Protein AF-0000000078661601 (afdb_homodimer)

Structure (mmCIF, N/CA/C/O backbone):
data_AF-0000000078661601-model_v1
#
loop_
_entity.id
_entity.type
_entity.pdbx_description
1 polymer 'DUF6915 domain-containing protein'
#
loop_
_atom_site.group_PDB
_atom_site.id
_atom_site.type_symbol
_atom_site.label_atom_id
_atom_site.label_alt_id
_atom_site.label_comp_id
_atom_site.label_asym_id
_atom_site.label_entity_id
_atom_site.label_seq_id
_atom_site.pdbx_PDB_ins_code
_atom_site.Cartn_x
_atom_site.Cartn_y
_atom_site.Cartn_z
_atom_site.occupancy
_atom_site.B_iso_or_equiv
_atom_site.auth_seq_id
_atom_site.auth_comp_id
_atom_site.auth_asym_id
_atom_site.auth_atom_id
_atom_site.pdbx_PDB_model_num
ATOM 1 N N . MET A 1 1 ? -6.391 -20.25 1.104 1 69.56 1 MET A N 1
ATOM 2 C CA . MET A 1 1 ? -5.551 -19.328 0.334 1 69.56 1 MET A CA 1
ATOM 3 C C . MET A 1 1 ? -4.137 -19.891 0.189 1 69.56 1 MET A C 1
ATOM 5 O O . MET A 1 1 ? -3.592 -20.469 1.132 1 69.56 1 MET A O 1
ATOM 9 N N . ALA A 1 2 ? -3.66 -19.781 -0.995 1 76.19 2 ALA A N 1
ATOM 10 C CA . ALA A 1 2 ? -2.4 -20.484 -1.253 1 76.19 2 ALA A CA 1
ATOM 11 C C . ALA A 1 2 ? -1.257 -19.859 -0.459 1 76.19 2 ALA A C 1
ATOM 13 O O . ALA A 1 2 ? -1.211 -18.641 -0.28 1 76.19 2 ALA A O 1
ATOM 14 N N . HIS A 1 3 ? -0.471 -20.75 0.087 1 88.12 3 HIS A N 1
ATOM 15 C CA . HIS A 1 3 ? 0.751 -20.312 0.752 1 88.12 3 HIS A CA 1
ATOM 16 C C . HIS A 1 3 ? 1.757 -19.75 -0.251 1 88.12 3 HIS A C 1
ATOM 18 O O . HIS A 1 3 ? 1.887 -20.281 -1.359 1 88.12 3 HIS A O 1
ATOM 24 N N . CYS A 1 4 ? 2.523 -18.828 0.167 1 94.56 4 CYS A N 1
ATOM 25 C CA . CYS A 1 4 ? 3.457 -18.125 -0.699 1 94.56 4 CYS A CA 1
ATOM 26 C C . CYS A 1 4 ? 4.512 -19.062 -1.259 1 94.56 4 CYS A C 1
ATOM 28 O O . CYS A 1 4 ? 5.043 -18.844 -2.348 1 94.56 4 CYS A O 1
ATOM 30 N N . TYR A 1 5 ? 4.809 -20.141 -0.553 1 95.56 5 TYR A N 1
ATOM 31 C CA . TYR A 1 5 ? 5.77 -21.125 -1.028 1 95.56 5 TYR A CA 1
ATOM 32 C C . TYR A 1 5 ? 5.363 -21.672 -2.391 1 95.56 5 TYR A C 1
ATOM 34 O O . TYR A 1 5 ? 6.199 -21.812 -3.285 1 95.56 5 TYR A O 1
ATOM 42 N N . TYR A 1 6 ? 4.117 -21.906 -2.561 1 94.94 6 TYR A N 1
ATOM 43 C CA . TYR A 1 6 ? 3.639 -22.453 -3.822 1 94.94 6 TYR A CA 1
ATOM 44 C C . TYR A 1 6 ? 3.654 -21.406 -4.922 1 94.94 6 TYR A C 1
ATOM 46 O O . TYR A 1 6 ? 3.893 -21.719 -6.09 1 94.94 6 TYR A O 1
ATOM 54 N N . HIS A 1 7 ? 3.406 -20.125 -4.598 1 96.81 7 HIS A N 1
ATOM 55 C CA . HIS A 1 7 ? 3.615 -19.047 -5.551 1 96.81 7 HIS A CA 1
ATOM 56 C C . HIS A 1 7 ? 5.066 -19 -6.02 1 96.81 7 HIS A C 1
ATOM 58 O O . HIS A 1 7 ? 5.336 -18.828 -7.211 1 96.81 7 HIS A O 1
ATOM 64 N N . ALA A 1 8 ? 5.945 -19.156 -5.059 1 98.25 8 ALA A N 1
ATOM 65 C CA . ALA A 1 8 ? 7.371 -19.109 -5.379 1 98.25 8 ALA A CA 1
ATOM 66 C C . ALA A 1 8 ? 7.773 -20.281 -6.266 1 98.25 8 ALA A C 1
ATOM 68 O O . ALA A 1 8 ? 8.57 -20.125 -7.191 1 98.25 8 ALA A O 1
ATOM 69 N N . LEU A 1 9 ? 7.23 -21.422 -5.949 1 97.81 9 LEU A N 1
ATOM 70 C CA . LEU A 1 9 ? 7.492 -22.578 -6.789 1 97.81 9 LEU A CA 1
ATOM 71 C C . LEU A 1 9 ? 6.992 -22.344 -8.211 1 97.81 9 LEU A C 1
ATOM 73 O O . LEU A 1 9 ? 7.652 -22.734 -9.18 1 97.81 9 LEU A O 1
ATOM 77 N N . SER A 1 10 ? 5.832 -21.75 -8.328 1 97.19 10 SER A N 1
ATOM 78 C CA . SER A 1 10 ? 5.301 -21.406 -9.641 1 97.19 10 SER A CA 1
ATOM 79 C C . SER A 1 10 ? 6.238 -20.453 -10.383 1 97.19 10 SER A C 1
ATOM 81 O O . SER A 1 10 ? 6.434 -20.594 -11.594 1 97.19 10 SER A O 1
ATOM 83 N N . SER A 1 11 ? 6.852 -19.547 -9.695 1 98.5 11 SER A N 1
ATOM 84 C CA . SER A 1 11 ? 7.816 -18.625 -10.305 1 98.5 11 SER A CA 1
ATOM 85 C C . SER A 1 11 ? 9.07 -19.375 -10.758 1 98.5 11 SER A C 1
ATOM 87 O O . SER A 1 11 ? 9.617 -19.094 -11.82 1 98.5 11 SER A O 1
ATOM 89 N N . VAL A 1 12 ? 9.555 -20.328 -9.969 1 98.62 12 VAL A N 1
ATOM 90 C CA . VAL A 1 12 ? 10.703 -21.141 -10.328 1 98.62 12 VAL A CA 1
ATOM 91 C C . VAL A 1 12 ? 10.422 -21.891 -11.633 1 98.62 12 VAL A C 1
ATOM 93 O O . VAL A 1 12 ? 11.273 -21.953 -12.516 1 98.62 12 VAL A O 1
ATOM 96 N N . ARG A 1 13 ? 9.234 -22.422 -11.695 1 98.19 13 ARG A N 1
ATOM 97 C CA . ARG A 1 13 ? 8.859 -23.141 -12.906 1 98.19 13 ARG A CA 1
ATOM 98 C C . ARG A 1 13 ? 8.883 -22.219 -14.125 1 98.19 13 ARG A C 1
ATOM 100 O O . ARG A 1 13 ? 9.281 -22.641 -15.219 1 98.19 13 ARG A O 1
ATOM 107 N N . LYS A 1 14 ? 8.531 -21.047 -13.938 1 98.12 14 LYS A N 1
ATOM 108 C CA . LYS A 1 14 ? 8.375 -20.094 -15.039 1 98.12 14 LYS A CA 1
ATOM 109 C C . LYS A 1 14 ? 9.719 -19.5 -15.445 1 98.12 14 LYS A C 1
ATOM 111 O O . LYS A 1 14 ? 10 -19.359 -16.641 1 98.12 14 LYS A O 1
ATOM 116 N N . TRP A 1 15 ? 10.539 -19.156 -14.492 1 98.56 15 TRP A N 1
ATOM 117 C CA . TRP A 1 15 ? 11.711 -18.359 -14.844 1 98.56 15 TRP A CA 1
ATOM 118 C C . TRP A 1 15 ? 12.992 -19.062 -14.406 1 98.56 15 TRP A C 1
ATOM 120 O O . TRP A 1 15 ? 14.094 -18.562 -14.656 1 98.56 15 TRP A O 1
ATOM 130 N N . GLY A 1 16 ? 12.883 -20.188 -13.727 1 98.69 16 GLY A N 1
ATOM 131 C CA . GLY A 1 16 ? 14.055 -20.828 -13.156 1 98.69 16 GLY A CA 1
ATOM 132 C C . GLY A 1 16 ? 14.469 -20.234 -11.82 1 98.69 16 GLY A C 1
ATOM 133 O O . GLY A 1 16 ? 13.68 -19.531 -11.18 1 98.69 16 GLY A O 1
ATOM 134 N N . GLY A 1 17 ? 15.664 -20.594 -11.391 1 98.75 17 GLY A N 1
ATOM 135 C CA . GLY A 1 17 ? 16.141 -20.141 -10.094 1 98.75 17 GLY A CA 1
ATOM 136 C C . GLY A 1 17 ? 15.633 -20.969 -8.938 1 98.75 17 GLY A C 1
ATOM 137 O O . GLY A 1 17 ? 15.383 -22.172 -9.102 1 98.75 17 GLY A O 1
ATOM 138 N N . THR A 1 18 ? 15.648 -20.391 -7.777 1 98.81 18 THR A N 1
ATOM 139 C CA . THR A 1 18 ? 15.219 -21.078 -6.562 1 98.81 18 THR A CA 1
ATOM 140 C C . THR A 1 18 ? 14.062 -20.328 -5.898 1 98.81 18 THR A C 1
ATOM 142 O O . THR A 1 18 ? 13.789 -19.172 -6.234 1 98.81 18 THR A O 1
ATOM 145 N N . VAL A 1 19 ? 13.414 -20.984 -4.992 1 98.69 19 VAL A N 1
ATOM 146 C CA . VAL A 1 19 ? 12.289 -20.438 -4.242 1 98.69 19 VAL A CA 1
ATOM 147 C C . VAL A 1 19 ? 12.703 -19.141 -3.568 1 98.69 19 VAL A C 1
ATOM 149 O O . VAL A 1 19 ? 11.945 -18.156 -3.578 1 98.69 19 VAL A O 1
ATOM 152 N N . ASP A 1 20 ? 13.906 -19.062 -3.051 1 98.69 20 ASP A N 1
ATOM 153 C CA . ASP A 1 20 ? 14.383 -17.922 -2.27 1 98.69 20 ASP A CA 1
ATOM 154 C C . ASP A 1 20 ? 14.461 -16.656 -3.125 1 98.69 20 ASP A C 1
ATOM 156 O O . ASP A 1 20 ? 14.43 -15.547 -2.602 1 98.69 20 ASP A O 1
ATOM 160 N N . ASP A 1 21 ? 14.539 -16.828 -4.453 1 98.81 21 ASP A N 1
ATOM 161 C CA . ASP A 1 21 ? 14.609 -15.695 -5.363 1 98.81 21 ASP A CA 1
ATOM 162 C C . ASP A 1 21 ? 13.305 -14.914 -5.363 1 98.81 21 ASP A C 1
ATOM 164 O O . ASP A 1 21 ? 13.305 -13.695 -5.574 1 98.81 21 ASP A O 1
ATOM 168 N N . TYR A 1 22 ? 12.18 -15.656 -5.086 1 98.81 22 TYR A N 1
ATOM 169 C CA . TYR A 1 22 ? 10.859 -15.086 -5.352 1 98.81 22 TYR A CA 1
ATOM 170 C C . TYR A 1 22 ? 10.055 -14.969 -4.07 1 98.81 22 TYR A C 1
ATOM 172 O O . TYR A 1 22 ? 9.094 -14.188 -4 1 98.81 22 TYR A O 1
ATOM 180 N N . LEU A 1 23 ? 10.406 -15.727 -3.037 1 98.69 23 LEU A N 1
ATOM 181 C CA . LEU A 1 23 ? 9.594 -15.875 -1.834 1 98.69 23 LEU A CA 1
ATOM 182 C C . LEU A 1 23 ? 9.359 -14.523 -1.162 1 98.69 23 LEU A C 1
ATOM 184 O O . LEU A 1 23 ? 8.234 -14.211 -0.767 1 98.69 23 LEU A O 1
ATOM 188 N N . PRO A 1 24 ? 10.383 -13.625 -1.064 1 98.62 24 PRO A N 1
ATOM 189 C CA . PRO A 1 24 ? 10.133 -12.336 -0.409 1 98.62 24 PRO A CA 1
ATOM 190 C C . PRO A 1 24 ? 9.086 -11.5 -1.132 1 98.62 24 PRO A C 1
ATOM 192 O O . PRO A 1 24 ? 8.305 -10.789 -0.489 1 98.62 24 PRO A O 1
ATOM 195 N N . LEU A 1 25 ? 9.039 -11.602 -2.447 1 98.75 25 LEU A N 1
ATOM 196 C CA . LEU A 1 25 ? 8.062 -10.844 -3.219 1 98.75 25 LEU A CA 1
ATOM 197 C C . LEU A 1 25 ? 6.652 -11.359 -2.963 1 98.75 25 LEU A C 1
ATOM 199 O O . LEU A 1 25 ? 5.738 -10.57 -2.709 1 98.75 25 LEU A O 1
ATOM 203 N N . HIS A 1 26 ? 6.496 -12.648 -3.008 1 98.5 26 HIS A N 1
ATOM 204 C CA . HIS A 1 26 ? 5.188 -13.258 -2.783 1 98.5 26 HIS A CA 1
ATOM 205 C C . HIS A 1 26 ? 4.715 -13.031 -1.349 1 98.5 26 HIS A C 1
ATOM 207 O O . HIS A 1 26 ? 3.529 -12.805 -1.109 1 98.5 26 HIS A O 1
ATOM 213 N N . GLN A 1 27 ? 5.652 -13.094 -0.377 1 98.19 27 GLN A N 1
ATOM 214 C CA . GLN A 1 27 ? 5.309 -12.867 1.022 1 98.19 27 GLN A CA 1
ATOM 215 C C . GLN A 1 27 ? 4.848 -11.43 1.245 1 98.19 27 GLN A C 1
ATOM 217 O O . GLN A 1 27 ? 3.971 -11.18 2.074 1 98.19 27 GLN A O 1
ATOM 222 N N . TRP A 1 28 ? 5.402 -10.523 0.509 1 98.31 28 TRP A N 1
ATOM 223 C CA . TRP A 1 28 ? 5 -9.125 0.649 1 98.31 28 TRP A CA 1
ATOM 224 C C . TRP A 1 28 ? 3.529 -8.945 0.282 1 98.31 28 TRP A C 1
ATOM 226 O O . TRP A 1 28 ? 2.791 -8.25 0.978 1 98.31 28 TRP A O 1
ATOM 236 N N . PHE A 1 29 ? 3.047 -9.594 -0.736 1 97.81 29 PHE A N 1
ATOM 237 C CA . PHE A 1 29 ? 1.643 -9.516 -1.125 1 97.81 29 PHE A CA 1
ATOM 238 C C . PHE A 1 29 ? 0.748 -10.078 -0.026 1 97.81 29 PHE A C 1
ATOM 240 O O . PHE A 1 29 ? -0.306 -9.516 0.273 1 97.81 29 PHE A O 1
ATOM 247 N N . ASP A 1 30 ? 1.221 -11.133 0.583 1 96.19 30 ASP A N 1
ATOM 248 C CA . ASP A 1 30 ? 0.344 -11.906 1.463 1 96.19 30 ASP A CA 1
ATOM 249 C C . ASP A 1 30 ? 0.485 -11.445 2.912 1 96.19 30 ASP A C 1
ATOM 251 O O . ASP A 1 30 ? -0.206 -11.953 3.799 1 96.19 30 ASP A O 1
ATOM 255 N N . GLN A 1 31 ? 1.375 -10.492 3.197 1 96.44 31 GLN A N 1
ATOM 256 C CA . GLN A 1 31 ? 1.565 -9.992 4.555 1 96.44 31 GLN A CA 1
ATOM 257 C C . GLN A 1 31 ? 0.245 -9.516 5.156 1 96.44 31 GLN A C 1
ATOM 259 O O . GLN A 1 31 ? 0.045 -9.602 6.371 1 96.44 31 GLN A O 1
ATOM 264 N N . SER A 1 32 ? -0.664 -9.117 4.359 1 95.88 32 SER A N 1
ATOM 265 C CA . SER A 1 32 ? -1.947 -8.586 4.805 1 95.88 32 SER A CA 1
ATOM 266 C C . SER A 1 32 ? -2.799 -9.664 5.457 1 95.88 32 SER A C 1
ATOM 268 O O . SER A 1 32 ? -3.754 -9.367 6.176 1 95.88 32 SER A O 1
ATOM 270 N N . LYS A 1 33 ? -2.465 -10.906 5.254 1 94.81 33 LYS A N 1
ATOM 271 C CA . LYS A 1 33 ? -3.164 -12.008 5.91 1 94.81 33 LYS A CA 1
ATOM 272 C C . LYS A 1 33 ? -3.064 -11.898 7.43 1 94.81 33 LYS A C 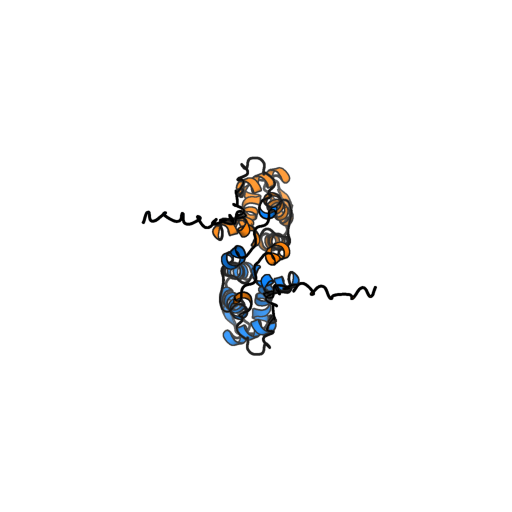1
ATOM 274 O O . LYS A 1 33 ? -3.951 -12.359 8.148 1 94.81 33 LYS A O 1
ATOM 279 N N . ALA A 1 34 ? -1.967 -11.297 7.895 1 94.94 34 ALA A N 1
ATOM 280 C CA . ALA A 1 34 ? -1.774 -11.117 9.328 1 94.94 34 ALA A CA 1
ATOM 281 C C . ALA A 1 34 ? -2.752 -10.086 9.883 1 94.94 34 ALA A C 1
ATOM 283 O O . ALA A 1 34 ? -2.975 -10.023 11.102 1 94.94 34 ALA A O 1
ATOM 284 N N . ILE A 1 35 ? -3.338 -9.297 9.039 1 95.38 35 ILE A N 1
ATOM 285 C CA . ILE A 1 35 ? -4.25 -8.234 9.445 1 95.38 35 ILE A CA 1
ATOM 286 C C . ILE A 1 35 ? -5.684 -8.75 9.438 1 95.38 35 ILE A C 1
ATOM 288 O O . ILE A 1 35 ? -6.453 -8.492 10.359 1 95.38 35 ILE A O 1
ATOM 292 N N . LEU A 1 36 ? -6.035 -9.391 8.352 1 92.38 36 LEU A N 1
ATOM 293 C CA . LEU A 1 36 ? -7.375 -9.922 8.117 1 92.38 36 LEU A CA 1
ATOM 294 C C . LEU A 1 36 ? -7.312 -11.281 7.43 1 92.38 36 LEU A C 1
ATOM 296 O O . LEU A 1 36 ? -6.77 -11.398 6.332 1 92.38 36 LEU A O 1
ATOM 300 N N . ALA A 1 37 ? -7.934 -12.312 8.078 1 88.25 37 ALA A N 1
ATOM 301 C CA . ALA A 1 37 ? -7.809 -13.68 7.578 1 88.25 37 ALA A CA 1
ATOM 302 C C . ALA A 1 37 ? -9 -14.047 6.699 1 88.25 37 ALA A C 1
ATOM 304 O O . ALA A 1 37 ? -9.664 -15.062 6.941 1 88.25 37 ALA A O 1
ATOM 305 N N . ASP A 1 38 ? -9.391 -13.25 5.754 1 90.75 38 ASP A N 1
ATOM 306 C CA . ASP A 1 38 ? -10.328 -13.578 4.684 1 90.75 38 ASP A CA 1
ATOM 307 C C . ASP A 1 38 ? -9.93 -12.898 3.377 1 90.75 38 ASP A C 1
ATOM 309 O O . ASP A 1 38 ? -8.945 -12.156 3.332 1 90.75 38 ASP A O 1
ATOM 313 N N . PRO A 1 39 ? -10.672 -13.219 2.26 1 93.81 39 PRO A N 1
ATOM 314 C CA . PRO A 1 39 ? -10.211 -12.805 0.933 1 93.81 39 PRO A CA 1
ATOM 315 C C . PRO A 1 39 ? -10.086 -11.281 0.803 1 93.81 39 PRO A C 1
ATOM 317 O O . PRO A 1 39 ? -9.383 -10.797 -0.087 1 93.81 39 PRO A O 1
ATOM 320 N N . ARG A 1 40 ? -10.703 -10.578 1.734 1 95.94 40 ARG A N 1
ATOM 321 C CA . ARG A 1 40 ? -10.664 -9.117 1.642 1 95.94 40 ARG A CA 1
ATOM 322 C C . ARG A 1 40 ? -9.281 -8.578 2.012 1 95.94 40 ARG A C 1
ATOM 324 O O . ARG A 1 40 ? -8.969 -7.426 1.729 1 95.94 40 ARG A O 1
ATOM 331 N N . HIS A 1 41 ? -8.383 -9.406 2.625 1 97 41 HIS A N 1
ATOM 332 C CA . HIS A 1 41 ? -7.004 -8.977 2.859 1 97 41 HIS A CA 1
ATOM 333 C C . HIS A 1 41 ? -6.312 -8.602 1.553 1 97 41 HIS A C 1
ATOM 335 O O . HIS A 1 41 ? -5.414 -7.758 1.54 1 97 41 HIS A O 1
ATOM 341 N N . ARG A 1 42 ? -6.805 -9.141 0.457 1 97.56 42 ARG A N 1
ATOM 342 C CA . ARG A 1 42 ? -6.215 -8.953 -0.865 1 97.56 42 ARG A CA 1
ATOM 343 C C . ARG A 1 42 ? -6.344 -7.504 -1.32 1 97.56 42 ARG A C 1
ATOM 345 O O . ARG A 1 42 ? -5.566 -7.043 -2.156 1 97.56 42 ARG A O 1
ATOM 352 N N . ALA A 1 43 ? -7.242 -6.73 -0.692 1 98.31 43 ALA A N 1
ATOM 353 C CA . ALA A 1 43 ? -7.508 -5.352 -1.096 1 98.31 43 ALA A CA 1
ATOM 354 C C . ALA A 1 43 ? -6.336 -4.441 -0.743 1 98.31 43 ALA A C 1
ATOM 356 O O . ALA A 1 43 ? -6.238 -3.32 -1.247 1 98.31 43 ALA A O 1
ATOM 357 N N . LEU A 1 44 ? -5.449 -4.945 0.064 1 98.56 44 LEU A N 1
ATOM 358 C CA . LEU A 1 44 ? -4.34 -4.09 0.46 1 98.56 44 LEU A CA 1
ATOM 359 C C . LEU A 1 44 ? -3.322 -3.963 -0.669 1 98.56 44 LEU A C 1
ATOM 361 O O . LEU A 1 44 ? -2.793 -2.875 -0.917 1 98.56 44 LEU A O 1
ATOM 365 N N . ARG A 1 45 ? -3.105 -5.125 -1.365 1 98.62 45 ARG A N 1
ATOM 366 C CA . ARG A 1 45 ? -1.959 -5.047 -2.264 1 98.62 45 ARG A CA 1
ATOM 367 C C . ARG A 1 45 ? -2.232 -5.793 -3.566 1 98.62 45 ARG A C 1
ATOM 369 O O . ARG A 1 45 ? -1.495 -5.637 -4.543 1 98.62 45 ARG A O 1
ATOM 376 N N . HIS A 1 46 ? -3.252 -6.672 -3.641 1 98.19 46 HIS A N 1
ATOM 377 C CA . HIS A 1 46 ? -3.494 -7.508 -4.809 1 98.19 46 HIS A CA 1
ATOM 378 C C . HIS A 1 46 ? -4.23 -6.734 -5.898 1 98.19 46 HIS A C 1
ATOM 380 O O . HIS A 1 46 ? -5.352 -7.09 -6.266 1 98.19 46 HIS A O 1
ATOM 386 N N . HIS A 1 47 ? -3.59 -5.734 -6.469 1 98.62 47 HIS A N 1
ATOM 387 C CA . HIS A 1 47 ? -4.082 -4.879 -7.543 1 98.62 47 HIS A CA 1
ATOM 388 C C . HIS A 1 47 ? -2.932 -4.188 -8.266 1 98.62 47 HIS A C 1
ATOM 390 O O . HIS A 1 47 ? -1.776 -4.293 -7.848 1 98.62 47 HIS A O 1
ATOM 396 N N . ALA A 1 48 ? -3.234 -3.537 -9.359 1 98.56 48 ALA A N 1
ATOM 397 C CA . ALA A 1 48 ? -2.219 -2.924 -10.211 1 98.56 48 ALA A CA 1
ATOM 398 C C . ALA A 1 48 ? -1.305 -2.008 -9.406 1 98.56 48 ALA A C 1
ATOM 400 O O . ALA A 1 48 ? -0.081 -2.051 -9.555 1 98.56 48 ALA A O 1
ATOM 401 N N . GLU A 1 49 ? -1.854 -1.213 -8.531 1 98.25 49 GLU A N 1
ATOM 402 C CA . GLU A 1 49 ? -1.068 -0.291 -7.715 1 98.25 49 GLU A CA 1
ATOM 403 C C . GLU A 1 49 ? -0.127 -1.046 -6.781 1 98.25 49 GLU A C 1
ATOM 405 O O . GLU A 1 49 ? 1 -0.607 -6.539 1 98.25 49 GLU A O 1
ATOM 410 N N . GLY A 1 50 ? -0.627 -2.154 -6.242 1 98.56 50 GLY A N 1
ATOM 411 C CA . GLY A 1 50 ? 0.23 -3.004 -5.43 1 98.56 50 GLY A CA 1
ATOM 412 C C . GLY A 1 50 ? 1.396 -3.588 -6.207 1 98.56 50 GLY A C 1
ATOM 413 O O . GLY A 1 50 ? 2.512 -3.672 -5.691 1 98.56 50 GLY A O 1
ATOM 414 N N . ILE A 1 51 ? 1.173 -3.945 -7.387 1 98.81 51 ILE A N 1
ATOM 415 C CA . ILE A 1 51 ? 2.219 -4.5 -8.242 1 98.81 51 ILE A CA 1
ATOM 416 C C . ILE A 1 51 ? 3.291 -3.441 -8.492 1 98.81 51 ILE A C 1
ATOM 418 O O . ILE A 1 51 ? 4.488 -3.729 -8.414 1 98.81 51 ILE A O 1
ATOM 422 N N . PHE A 1 52 ? 2.855 -2.209 -8.773 1 98.25 52 PHE A N 1
ATOM 423 C CA . PHE A 1 52 ? 3.816 -1.132 -8.977 1 98.25 52 PHE A CA 1
ATOM 424 C C . PHE A 1 52 ? 4.555 -0.817 -7.684 1 98.25 52 PHE A C 1
ATOM 426 O O . PHE A 1 52 ? 5.738 -0.471 -7.707 1 98.25 52 PHE A O 1
ATOM 433 N N . MET A 1 53 ? 3.875 -0.973 -6.547 1 97.94 53 MET A N 1
ATOM 434 C CA . MET A 1 53 ? 4.535 -0.756 -5.262 1 97.94 53 MET A CA 1
ATOM 435 C C . MET A 1 53 ? 5.59 -1.827 -5.008 1 97.94 53 MET A C 1
ATOM 437 O O . MET A 1 53 ? 6.652 -1.537 -4.453 1 97.94 53 MET A O 1
ATOM 441 N N . LEU A 1 54 ? 5.297 -3.059 -5.406 1 98.62 54 LEU A N 1
ATOM 442 C CA . LEU A 1 54 ? 6.289 -4.125 -5.309 1 98.62 54 LEU A CA 1
ATOM 443 C C . LEU A 1 54 ? 7.594 -3.719 -5.992 1 98.62 54 LEU A C 1
ATOM 445 O O . LEU A 1 54 ? 8.672 -3.885 -5.422 1 98.62 54 LEU A O 1
ATOM 449 N N . GLU A 1 55 ? 7.426 -3.205 -7.199 1 98.31 55 GLU A N 1
ATOM 450 C CA . GLU A 1 55 ? 8.586 -2.766 -7.973 1 98.31 55 GLU A CA 1
ATOM 451 C C . GLU A 1 55 ? 9.32 -1.633 -7.266 1 98.31 55 GLU A C 1
ATOM 453 O O . GLU A 1 55 ? 10.555 -1.589 -7.27 1 98.31 55 GLU A O 1
ATOM 458 N N . THR A 1 56 ? 8.602 -0.736 -6.691 1 97.31 56 THR A N 1
ATOM 459 C CA . THR A 1 56 ? 9.203 0.367 -5.953 1 97.31 56 THR A CA 1
ATOM 460 C C . THR A 1 56 ? 10.039 -0.154 -4.785 1 97.31 56 THR A C 1
ATOM 462 O O . THR A 1 56 ? 11.117 0.371 -4.504 1 97.31 56 THR A O 1
ATOM 465 N N . LEU A 1 57 ? 9.609 -1.199 -4.164 1 97.44 57 LEU A N 1
ATOM 466 C CA . LEU A 1 57 ? 10.234 -1.701 -2.943 1 97.44 57 LEU A CA 1
ATOM 467 C C . LEU A 1 57 ? 11.398 -2.635 -3.268 1 97.44 57 LEU A C 1
ATOM 469 O O . LEU A 1 57 ? 12.406 -2.641 -2.566 1 97.44 57 LEU A O 1
ATOM 473 N N . PHE A 1 58 ? 11.289 -3.422 -4.375 1 98.25 58 PHE A N 1
ATOM 474 C CA . PHE A 1 58 ? 12.234 -4.512 -4.586 1 98.25 58 PHE A CA 1
ATOM 475 C C . PHE A 1 58 ? 13.094 -4.25 -5.82 1 98.25 58 PHE A C 1
ATOM 477 O O . PHE A 1 58 ? 13.992 -5.031 -6.129 1 98.25 58 PHE A O 1
ATOM 484 N N . GLY A 1 59 ? 12.789 -3.15 -6.523 1 98.19 59 GLY A N 1
ATOM 485 C CA . GLY A 1 59 ? 13.539 -2.84 -7.734 1 98.19 59 GLY A CA 1
ATOM 486 C C . GLY A 1 59 ? 12.836 -3.291 -9 1 98.19 59 GLY A C 1
ATOM 487 O O . GLY A 1 59 ? 11.883 -4.07 -8.945 1 98.19 59 GLY A O 1
ATOM 488 N N . GLU A 1 60 ? 13.32 -2.842 -10.117 1 98.69 60 GLU A N 1
ATOM 489 C CA . GLU A 1 60 ? 12.68 -3.096 -11.406 1 98.69 60 GLU A CA 1
ATOM 490 C C . GLU A 1 60 ? 12.859 -4.551 -11.836 1 98.69 60 GLU A C 1
ATOM 492 O O . GLU A 1 60 ? 11.961 -5.141 -12.438 1 98.69 60 GLU A O 1
ATOM 497 N N . THR A 1 61 ? 14.062 -5.066 -11.5 1 98.88 61 THR A N 1
ATOM 498 C CA . THR A 1 61 ? 14.375 -6.445 -11.867 1 98.88 61 THR A CA 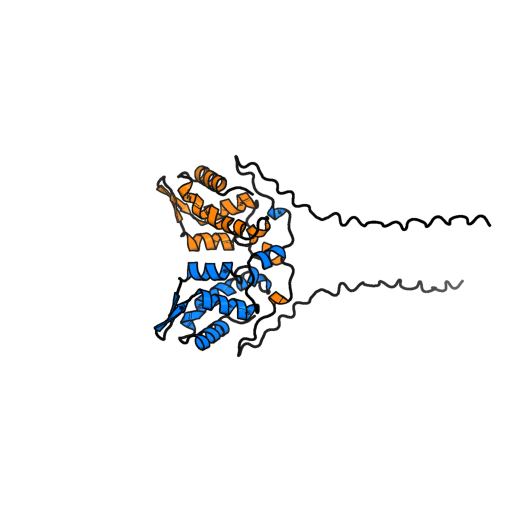1
ATOM 499 C C . THR A 1 61 ? 15.086 -7.16 -10.727 1 98.88 61 THR A C 1
ATOM 501 O O . THR A 1 61 ? 15.594 -6.516 -9.805 1 98.88 61 THR A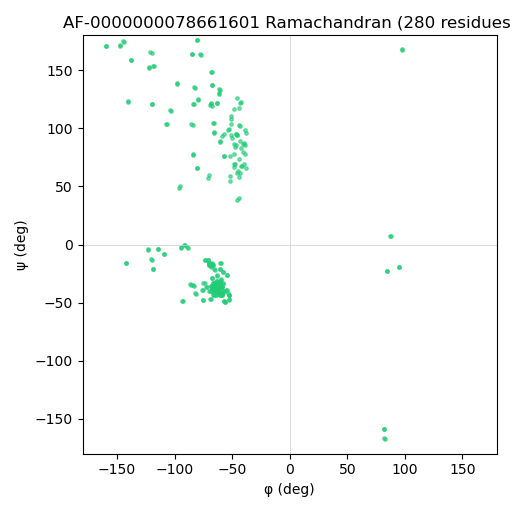 O 1
ATOM 504 N N . LEU A 1 62 ? 15.031 -8.438 -10.742 1 98.62 62 LEU A N 1
ATOM 505 C CA . LEU A 1 62 ? 15.891 -9.273 -9.914 1 98.62 62 LEU A CA 1
ATOM 506 C C . LEU A 1 62 ? 16.703 -10.234 -10.773 1 98.62 62 LEU A C 1
ATOM 508 O O . LEU A 1 62 ? 16.359 -10.477 -11.93 1 98.62 62 LEU A O 1
ATOM 512 N N . VAL A 1 63 ? 17.828 -10.625 -10.336 1 98.81 63 VAL A N 1
ATOM 513 C CA . VAL A 1 63 ? 18.625 -11.688 -10.953 1 98.81 63 VAL A CA 1
ATOM 514 C C . VAL A 1 63 ? 18.5 -12.969 -10.133 1 98.81 63 VAL A C 1
ATOM 516 O O . VAL A 1 63 ? 18.859 -12.992 -8.953 1 98.81 63 VAL A O 1
ATOM 519 N N . ASN A 1 64 ? 17.906 -13.961 -10.758 1 98.75 64 ASN A N 1
ATOM 520 C CA . ASN A 1 64 ? 17.703 -15.188 -9.992 1 98.75 64 ASN A CA 1
ATOM 521 C C . ASN A 1 64 ? 18.969 -16.031 -9.938 1 98.75 64 ASN A C 1
ATOM 523 O O . ASN A 1 64 ? 20 -15.648 -10.492 1 98.75 64 ASN A O 1
ATOM 527 N N . ALA A 1 65 ? 18.953 -17.156 -9.195 1 98.69 65 ALA A N 1
ATOM 528 C CA . ALA A 1 65 ? 20.109 -18 -8.898 1 98.69 65 ALA A CA 1
ATOM 529 C C . ALA A 1 65 ? 20.719 -18.562 -10.18 1 98.69 65 ALA A C 1
ATOM 531 O O . ALA A 1 65 ? 21.891 -18.938 -10.203 1 98.69 65 ALA A O 1
ATOM 532 N N . ASP A 1 66 ? 19.969 -18.609 -11.297 1 98.69 66 ASP A N 1
ATOM 533 C CA . ASP A 1 66 ? 20.453 -19.094 -12.578 1 98.69 66 ASP A CA 1
ATOM 534 C C . ASP A 1 66 ? 21.078 -17.953 -13.398 1 98.69 66 ASP A C 1
ATOM 536 O O . ASP A 1 66 ? 21.5 -18.172 -14.539 1 98.69 66 ASP A O 1
ATOM 540 N N . GLY A 1 67 ? 21.047 -16.688 -12.859 1 98.62 67 GLY A N 1
ATOM 541 C CA . GLY A 1 67 ? 21.609 -15.555 -13.57 1 98.62 67 GLY A CA 1
ATOM 542 C C . GLY A 1 67 ? 20.641 -14.898 -14.523 1 98.62 67 GLY A C 1
ATOM 543 O O . GLY A 1 67 ? 21.016 -14.047 -15.32 1 98.62 67 GLY A O 1
ATOM 544 N N . ARG A 1 68 ? 19.438 -15.328 -14.477 1 98.69 68 ARG A N 1
ATOM 545 C CA . ARG A 1 68 ? 18.422 -14.75 -15.344 1 98.69 68 ARG A CA 1
ATOM 546 C C . ARG A 1 68 ? 17.859 -13.469 -14.75 1 98.69 68 ARG A C 1
ATOM 548 O O . ARG A 1 68 ? 17.578 -13.398 -13.555 1 98.69 68 ARG A O 1
ATOM 555 N N . VAL A 1 69 ? 17.703 -12.414 -15.594 1 98.81 69 VAL A N 1
ATOM 556 C CA . VAL A 1 69 ? 17.062 -11.164 -15.195 1 98.81 69 VAL A CA 1
ATOM 557 C C . VAL A 1 69 ? 15.547 -11.289 -15.32 1 98.81 69 VAL A C 1
ATOM 559 O O . VAL A 1 69 ? 15.031 -11.633 -16.391 1 98.81 69 VAL A O 1
ATOM 562 N N . VAL A 1 70 ? 14.82 -11.094 -14.18 1 98.88 70 VAL A N 1
ATOM 563 C CA . VAL A 1 70 ? 13.375 -11.234 -14.141 1 98.88 70 VAL A CA 1
ATOM 564 C C . VAL A 1 70 ? 12.742 -9.906 -13.719 1 98.88 70 VAL A C 1
ATOM 566 O O . VAL A 1 70 ? 13.047 -9.383 -12.648 1 98.88 70 VAL A O 1
ATOM 569 N N . PRO A 1 71 ? 11.883 -9.305 -14.516 1 98.88 71 PRO A N 1
ATOM 570 C CA . PRO A 1 71 ? 11.172 -8.102 -14.062 1 98.88 71 PRO A CA 1
ATOM 571 C C . PRO A 1 71 ? 10.289 -8.367 -12.844 1 98.88 71 PRO A C 1
ATOM 573 O O . PRO A 1 71 ? 9.477 -9.297 -12.859 1 98.88 71 PRO A O 1
ATOM 576 N N . VAL A 1 72 ? 10.375 -7.598 -11.828 1 98.88 72 VAL A N 1
ATOM 577 C CA . VAL A 1 72 ? 9.68 -7.777 -10.562 1 98.88 72 VAL A CA 1
ATOM 578 C C . VAL A 1 72 ? 8.172 -7.648 -10.766 1 98.88 72 VAL A C 1
ATOM 580 O O . VAL A 1 72 ? 7.395 -8.383 -10.164 1 98.88 72 VAL A O 1
ATOM 583 N N . ARG A 1 73 ? 7.781 -6.742 -11.664 1 98.81 73 ARG A N 1
ATOM 584 C CA . ARG A 1 73 ? 6.355 -6.547 -11.898 1 98.81 73 ARG A CA 1
ATOM 585 C C . ARG A 1 73 ? 5.715 -7.809 -12.461 1 98.81 73 ARG A C 1
ATOM 587 O O . ARG A 1 73 ? 4.555 -8.109 -12.172 1 98.81 73 ARG A O 1
ATOM 594 N N . LEU A 1 74 ? 6.473 -8.578 -13.227 1 98.81 74 LEU A N 1
ATOM 595 C CA . LEU A 1 74 ? 5.914 -9.805 -13.773 1 98.81 74 LEU A CA 1
ATOM 596 C C . LEU A 1 74 ? 5.652 -10.828 -12.672 1 98.81 74 LEU A C 1
ATOM 598 O O . LEU A 1 74 ? 4.676 -11.578 -12.734 1 98.81 74 LEU A O 1
ATOM 602 N N . VAL A 1 75 ? 6.5 -10.867 -11.672 1 98.81 75 VAL A N 1
ATOM 603 C CA . VAL A 1 75 ? 6.289 -11.75 -10.531 1 98.81 75 VAL A CA 1
ATOM 604 C C . VAL A 1 75 ? 5.047 -11.305 -9.758 1 98.81 75 VAL A C 1
ATOM 606 O O . VAL A 1 75 ? 4.234 -12.133 -9.352 1 98.81 75 VAL A O 1
ATOM 609 N N . GLY A 1 76 ? 4.941 -9.992 -9.578 1 98.81 76 GLY A N 1
ATOM 610 C CA . GLY A 1 76 ? 3.744 -9.477 -8.938 1 98.81 76 GLY A CA 1
ATOM 611 C C . GLY A 1 76 ? 2.471 -9.797 -9.695 1 98.81 76 GLY A C 1
ATOM 612 O O . GLY A 1 76 ? 1.464 -10.18 -9.094 1 98.81 76 GLY A O 1
ATOM 613 N N . GLU A 1 77 ? 2.529 -9.641 -11.008 1 98.62 77 GLU A N 1
ATOM 614 C CA . GLU A 1 77 ? 1.386 -9.984 -11.844 1 98.62 77 GLU A CA 1
ATOM 615 C C . GLU A 1 77 ? 1.03 -11.461 -11.719 1 98.62 77 GLU A C 1
ATOM 617 O O . GLU A 1 77 ? -0.147 -11.82 -11.656 1 98.62 77 GLU A O 1
ATOM 622 N N . GLN A 1 78 ? 1.99 -12.25 -11.719 1 97.94 78 GLN A N 1
ATOM 623 C CA . GLN A 1 78 ? 1.767 -13.68 -11.539 1 97.94 78 GLN A CA 1
ATOM 624 C C . GLN A 1 78 ? 1.035 -13.969 -10.234 1 97.94 78 GLN A C 1
ATOM 626 O O . GLN A 1 78 ? 0.057 -14.719 -10.211 1 97.94 78 GLN A O 1
ATOM 631 N N . HIS A 1 79 ? 1.503 -13.383 -9.125 1 97.75 79 HIS A N 1
ATOM 632 C CA . HIS A 1 79 ? 0.908 -13.594 -7.812 1 97.75 79 HIS A CA 1
ATOM 633 C C . HIS A 1 79 ? -0.574 -13.234 -7.812 1 97.75 79 HIS A C 1
ATOM 635 O O . HIS A 1 79 ? -1.413 -14.031 -7.391 1 97.75 79 HIS A O 1
ATOM 641 N N . VAL A 1 80 ? -0.841 -12.086 -8.328 1 97.75 80 VAL A N 1
ATOM 642 C CA . VAL A 1 80 ? -2.203 -11.562 -8.281 1 97.75 80 VAL A CA 1
ATOM 643 C C . VAL A 1 80 ? -3.104 -12.383 -9.203 1 97.75 80 VAL A C 1
ATOM 645 O O . VAL A 1 80 ? -4.234 -12.711 -8.836 1 97.75 80 VAL A O 1
ATOM 648 N N . ARG A 1 81 ? -2.639 -12.773 -10.367 1 96.5 81 ARG A N 1
ATOM 649 C CA . ARG A 1 81 ? -3.426 -13.586 -11.289 1 96.5 81 ARG A CA 1
ATOM 650 C C . ARG A 1 81 ? -3.695 -14.969 -10.711 1 96.5 81 ARG A C 1
ATOM 652 O O . ARG A 1 81 ? -4.785 -15.523 -10.883 1 96.5 81 ARG A O 1
ATOM 659 N N . GLU A 1 82 ? -2.748 -15.5 -10.07 1 95.06 82 GLU A N 1
ATOM 660 C CA . GLU A 1 82 ? -2.936 -16.812 -9.453 1 95.06 82 GLU A CA 1
ATOM 661 C C . GLU A 1 82 ? -3.994 -16.766 -8.352 1 95.06 82 GLU A C 1
ATOM 663 O O . GLU A 1 82 ? -4.766 -17.703 -8.188 1 95.06 82 GLU A O 1
ATOM 668 N N . ASP A 1 83 ? -4.016 -15.641 -7.676 1 94.69 83 ASP A N 1
ATOM 669 C CA . ASP A 1 83 ? -4.949 -15.523 -6.559 1 94.69 83 ASP A CA 1
ATOM 670 C C . ASP A 1 83 ? -6.336 -15.117 -7.043 1 94.69 83 ASP A C 1
ATOM 672 O O . ASP A 1 83 ? -7.348 -15.578 -6.508 1 94.69 83 ASP A O 1
ATOM 676 N N . LEU A 1 84 ? -6.398 -14.25 -8.117 1 95.31 84 LEU A N 1
ATOM 677 C CA . LEU A 1 84 ? -7.672 -13.609 -8.414 1 95.31 84 LEU A CA 1
ATOM 678 C C . LEU A 1 84 ? -8.148 -13.969 -9.82 1 95.31 84 LEU A C 1
ATOM 680 O O . LEU A 1 84 ? -9.312 -13.742 -10.164 1 95.31 84 LEU A O 1
ATOM 684 N N . GLY A 1 85 ? -7.32 -14.531 -10.625 1 93.44 85 GLY A N 1
ATOM 685 C CA . GLY A 1 85 ? -7.664 -14.844 -12.008 1 93.44 85 GLY A CA 1
ATOM 686 C C . GLY A 1 85 ? -7.473 -13.664 -12.945 1 93.44 85 GLY A C 1
ATOM 687 O O . GLY A 1 85 ? -7.363 -13.844 -14.164 1 93.44 85 GLY A O 1
ATOM 688 N N . SER A 1 86 ? -7.488 -12.484 -12.391 1 96.06 86 SER A N 1
ATOM 689 C CA . SER A 1 86 ? -7.27 -11.227 -13.102 1 96.06 86 SER A CA 1
ATOM 690 C C . SER A 1 86 ? -6.586 -10.195 -12.211 1 96.06 86 SER A C 1
ATOM 692 O O . SER A 1 86 ? -6.371 -10.445 -11.023 1 96.06 86 SER A O 1
ATOM 694 N N . ILE A 1 87 ? -6.191 -9.133 -12.789 1 97.81 87 ILE A N 1
ATOM 695 C CA . ILE A 1 87 ? -5.559 -8.062 -12.023 1 97.81 87 ILE A CA 1
ATOM 696 C C . ILE A 1 87 ? -6.52 -6.883 -11.891 1 97.81 87 ILE A C 1
ATOM 698 O O . ILE A 1 87 ? -6.715 -6.121 -12.844 1 97.81 87 ILE A O 1
ATOM 702 N N . PRO A 1 88 ? -7.074 -6.754 -10.773 1 98.12 88 PRO A N 1
ATOM 703 C CA . PRO A 1 88 ? -7.926 -5.578 -10.586 1 98.12 88 PRO A CA 1
ATOM 704 C C . PRO A 1 88 ? -7.125 -4.301 -10.336 1 98.12 88 PRO A C 1
ATOM 706 O O . PRO A 1 88 ? -5.918 -4.363 -10.086 1 98.12 88 PRO A O 1
ATOM 709 N N . SER A 1 89 ? -7.824 -3.152 -10.5 1 98 89 SER A N 1
ATOM 710 C CA . SER A 1 89 ? -7.312 -1.882 -9.992 1 98 89 SER A CA 1
ATOM 711 C C . SER A 1 89 ? -7.68 -1.687 -8.531 1 98 89 SER A C 1
ATOM 713 O O . SER A 1 89 ? -8.539 -2.396 -7.996 1 98 89 SER A O 1
ATOM 715 N N . PHE A 1 90 ? -7.051 -0.808 -7.895 1 98.25 90 PHE A N 1
ATOM 716 C CA . PHE A 1 90 ? -7.473 -0.459 -6.543 1 98.25 90 PHE A CA 1
ATOM 717 C C . PHE A 1 90 ? -8.914 0.033 -6.535 1 98.25 90 PHE A C 1
ATOM 719 O O . PHE A 1 90 ? -9.672 -0.262 -5.605 1 98.25 90 PHE A O 1
ATOM 726 N N . ALA A 1 91 ? -9.328 0.764 -7.562 1 98.38 91 ALA A N 1
ATOM 727 C CA . ALA A 1 91 ? -10.68 1.296 -7.633 1 98.38 91 ALA A CA 1
ATOM 728 C C . ALA A 1 91 ? -11.711 0.171 -7.617 1 98.38 91 ALA A C 1
ATOM 730 O O . ALA A 1 91 ? -12.805 0.33 -7.062 1 98.38 91 ALA A O 1
ATOM 731 N N . ASP A 1 92 ? -11.375 -0.987 -8.188 1 98.06 92 ASP A N 1
ATOM 732 C CA . ASP A 1 92 ? -12.273 -2.133 -8.195 1 98.06 92 ASP A CA 1
ATOM 733 C C . ASP A 1 92 ? -12.594 -2.592 -6.77 1 98.06 92 ASP A C 1
ATOM 735 O O . ASP A 1 92 ? -13.719 -2.99 -6.477 1 98.06 92 ASP A O 1
ATOM 739 N N . TRP A 1 93 ? -11.617 -2.533 -5.879 1 98.38 93 TRP A N 1
ATOM 740 C CA . TRP A 1 93 ? -11.82 -2.852 -4.469 1 98.38 93 TRP A CA 1
ATOM 741 C C . TRP A 1 93 ? -12.555 -1.723 -3.756 1 98.38 93 TRP A C 1
ATOM 743 O O . TRP A 1 93 ? -13.547 -1.963 -3.062 1 98.38 93 TRP A O 1
ATOM 753 N N . ALA A 1 94 ? -12.094 -0.493 -3.977 1 98.25 94 ALA A N 1
ATOM 754 C CA . ALA A 1 94 ? -12.547 0.664 -3.211 1 98.25 94 ALA A CA 1
ATOM 755 C C . ALA A 1 94 ? -14.031 0.94 -3.465 1 98.25 94 ALA A C 1
ATOM 757 O O . ALA A 1 94 ? -14.75 1.362 -2.559 1 98.25 94 ALA A O 1
ATOM 758 N N . ARG A 1 95 ? -14.484 0.667 -4.621 1 97.88 95 ARG A N 1
ATOM 759 C CA . ARG A 1 95 ? -15.875 0.941 -4.98 1 97.88 95 ARG A CA 1
ATOM 760 C C . ARG A 1 95 ? -16.828 0.023 -4.223 1 97.88 95 ARG A C 1
ATOM 762 O O . ARG A 1 95 ? -18.016 0.305 -4.129 1 97.88 95 ARG A O 1
ATOM 769 N N . LEU A 1 96 ? -16.312 -1.047 -3.719 1 98.12 96 LEU A N 1
ATOM 770 C CA . LEU A 1 96 ? -17.125 -2.02 -3.004 1 98.12 96 LEU A CA 1
ATOM 771 C C . LEU A 1 96 ? -17.156 -1.711 -1.51 1 98.12 96 LEU A C 1
ATOM 773 O O . LEU A 1 96 ? -17.812 -2.416 -0.739 1 98.12 96 LEU A O 1
ATOM 777 N N . ILE A 1 97 ? -16.453 -0.628 -1.058 1 98.25 97 ILE A N 1
ATOM 778 C CA . ILE A 1 97 ? -16.453 -0.215 0.341 1 98.25 97 ILE A CA 1
ATOM 779 C C . ILE A 1 97 ? -17.719 0.567 0.654 1 98.25 97 ILE A C 1
ATOM 781 O O . ILE A 1 97 ? -18.031 1.563 -0.006 1 98.25 97 ILE A O 1
ATOM 785 N N . THR A 1 98 ? -18.453 0.135 1.648 1 97.38 98 THR A N 1
ATOM 786 C CA . THR A 1 98 ? -19.625 0.881 2.113 1 97.38 98 THR A CA 1
ATOM 787 C C . THR A 1 98 ? -19.188 2.188 2.777 1 97.38 98 THR A C 1
ATOM 789 O O . THR A 1 98 ? -18.469 2.176 3.775 1 97.38 98 THR A O 1
ATOM 792 N N . PRO A 1 99 ? -19.672 3.301 2.248 1 94.94 99 PRO A N 1
ATOM 793 C CA . PRO A 1 99 ? -19.281 4.578 2.852 1 94.94 99 PRO A CA 1
ATOM 794 C C . PRO A 1 99 ? -19.719 4.695 4.309 1 94.94 99 PRO A C 1
ATOM 796 O O . PRO A 1 99 ? -20.812 4.234 4.676 1 94.94 99 PRO A O 1
ATOM 799 N N . GLN A 1 100 ? -18.797 5.133 5.129 1 95.5 100 GLN A N 1
ATOM 800 C CA . GLN A 1 100 ? -19.062 5.398 6.539 1 95.5 100 GLN A CA 1
ATOM 801 C C . GLN A 1 100 ? -18.828 6.871 6.875 1 95.5 100 GLN A C 1
ATOM 803 O O . GLN A 1 100 ? -18.047 7.551 6.207 1 95.5 100 GLN A O 1
ATOM 808 N N . ALA A 1 101 ? -19.5 7.434 7.91 1 92.31 101 ALA A N 1
ATOM 809 C CA . ALA A 1 101 ? -19.391 8.828 8.312 1 92.31 101 ALA A CA 1
ATOM 810 C C . ALA A 1 101 ? -17.953 9.195 8.656 1 92.31 101 ALA A C 1
ATOM 812 O O . ALA A 1 101 ? -17.516 10.32 8.383 1 92.31 101 ALA A O 1
ATOM 813 N N . TRP A 1 102 ? -17.188 8.281 9.195 1 92.44 102 TRP A N 1
ATOM 814 C CA . TRP A 1 102 ? -15.852 8.57 9.672 1 92.44 102 TRP A CA 1
ATOM 815 C C . TRP A 1 102 ? -14.898 8.836 8.508 1 92.44 102 TRP A C 1
ATOM 817 O O . TRP A 1 102 ? -13.805 9.367 8.703 1 92.44 102 TRP A O 1
ATOM 827 N N . MET A 1 103 ? -15.266 8.438 7.352 1 91.5 103 MET A N 1
ATOM 828 C CA . MET A 1 103 ? -14.406 8.633 6.188 1 91.5 103 MET A CA 1
ATOM 829 C C . MET A 1 103 ? -14.328 10.109 5.812 1 91.5 103 MET A C 1
ATOM 831 O O . MET A 1 103 ? -13.445 10.508 5.047 1 91.5 103 MET A O 1
ATOM 835 N N . LEU A 1 104 ? -15.273 10.891 6.359 1 84.31 104 LEU A N 1
ATOM 836 C CA . LEU A 1 104 ? -15.422 12.289 5.965 1 84.31 104 LEU A CA 1
ATOM 837 C C . LEU A 1 104 ? -14.969 13.219 7.086 1 84.31 104 LEU A C 1
ATOM 839 O O . LEU A 1 104 ? -14.898 14.438 6.898 1 84.31 104 LEU A O 1
ATOM 843 N N . ARG A 1 105 ? -14.719 12.672 8.156 1 70 105 ARG A N 1
ATOM 844 C CA . ARG A 1 105 ? -14.492 13.492 9.344 1 70 105 ARG A CA 1
ATOM 845 C C . ARG A 1 105 ? -13.047 13.969 9.406 1 70 105 ARG A C 1
ATOM 847 O O . ARG A 1 105 ? -12.164 13.25 9.867 1 70 105 ARG A O 1
ATOM 854 N N . GLY A 1 106 ? -12.781 14.906 8.648 1 64.38 106 GLY A N 1
ATOM 855 C CA . GLY A 1 106 ? -11.445 15.461 8.758 1 64.38 106 GLY A CA 1
ATOM 856 C C . GLY A 1 106 ? -11.383 16.703 9.617 1 64.38 106 GLY A C 1
ATOM 857 O O . GLY A 1 106 ? -12.398 17.375 9.828 1 64.38 106 GLY A O 1
ATOM 858 N N . ASN A 1 107 ? -10.32 16.797 10.445 1 62.72 107 ASN A N 1
ATOM 859 C CA . ASN A 1 107 ? -10.07 18.031 11.188 1 62.72 107 ASN A CA 1
ATOM 860 C C . ASN A 1 107 ? -9.781 19.203 10.258 1 62.72 107 ASN A C 1
ATOM 862 O O . ASN A 1 107 ? -9.047 19.062 9.281 1 62.72 107 ASN A O 1
ATOM 866 N N . PRO A 1 108 ? -10.648 20.188 10.453 1 62.28 108 PRO A N 1
ATOM 867 C CA . PRO A 1 108 ? -10.398 21.344 9.602 1 62.28 108 PRO A CA 1
ATOM 868 C C . PRO A 1 108 ? -8.945 21.812 9.672 1 62.28 108 PRO A C 1
ATOM 870 O O . PRO A 1 108 ? -8.352 21.859 10.75 1 62.28 108 PRO A O 1
ATOM 873 N N . LEU A 1 109 ? -8.25 21.641 8.68 1 62.88 109 LEU A N 1
ATOM 874 C CA . LEU A 1 109 ? -6.922 22.234 8.617 1 62.88 109 LEU A CA 1
ATOM 875 C C . LEU A 1 109 ? -7.016 23.75 8.5 1 62.88 109 LEU A C 1
ATOM 877 O O . LEU A 1 109 ? -7.941 24.281 7.879 1 62.88 109 LEU A O 1
ATOM 881 N N . ASP A 1 110 ? -6.457 24.375 9.445 1 54.72 110 ASP A N 1
ATOM 882 C CA . ASP A 1 110 ? -6.453 25.828 9.359 1 54.72 110 ASP A CA 1
ATOM 883 C C . ASP A 1 110 ? -6.109 26.297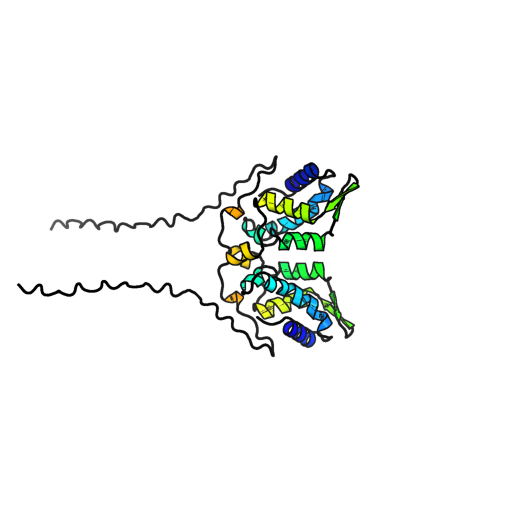 7.945 1 54.72 110 ASP A C 1
ATOM 885 O O . ASP A 1 110 ? -5.102 25.875 7.379 1 54.72 110 ASP A O 1
ATOM 889 N N . GLY A 1 111 ? -7.051 27.109 7.312 1 53.22 111 GLY A N 1
ATOM 890 C CA . GLY A 1 111 ? -6.906 27.719 6.004 1 53.22 111 GLY A CA 1
ATOM 891 C C . GLY A 1 111 ? -7.531 26.906 4.887 1 53.22 111 GLY A C 1
ATOM 892 O O . GLY A 1 111 ? -7.625 27.375 3.75 1 53.22 111 GLY A O 1
ATOM 893 N N . ALA A 1 112 ? -7.73 25.625 5.207 1 53.44 112 ALA A N 1
ATOM 894 C CA . ALA A 1 112 ? -8.359 24.812 4.16 1 53.44 112 ALA A CA 1
ATOM 895 C C . ALA A 1 112 ? -9.875 24.953 4.199 1 53.44 112 ALA A C 1
ATOM 897 O O . ALA A 1 112 ? -10.484 24.859 5.266 1 53.44 112 ALA A O 1
ATOM 898 N N . GLU A 1 113 ? -10.414 25.625 3.406 1 48.72 113 GLU A N 1
ATOM 899 C CA . GLU A 1 113 ? -11.859 25.562 3.264 1 48.72 113 GLU A CA 1
ATOM 900 C C . GLU A 1 113 ? -12.359 24.125 3.215 1 48.72 113 GLU A C 1
ATOM 902 O O . GLU A 1 113 ? -11.82 23.297 2.473 1 48.72 113 GLU A O 1
ATOM 907 N N . GLY A 1 114 ? -12.727 23.688 4.355 1 45.19 114 GLY A N 1
ATOM 908 C CA . GLY A 1 114 ? -13.281 22.359 4.488 1 45.19 114 GLY A CA 1
ATOM 909 C C . GLY A 1 114 ? -14.195 21.969 3.34 1 45.19 114 GLY A C 1
ATOM 910 O O . GLY A 1 114 ? -15.227 22.594 3.123 1 45.19 114 GLY A O 1
ATOM 911 N N . VAL A 1 115 ? -13.719 21.484 2.316 1 42 115 VAL A N 1
ATOM 912 C CA . VAL A 1 115 ? -14.656 20.984 1.319 1 42 115 VAL A CA 1
ATOM 913 C C . VAL A 1 115 ? -15.508 19.859 1.927 1 42 115 VAL A C 1
ATOM 915 O O . VAL A 1 115 ? -14.984 18.828 2.318 1 42 115 VAL A O 1
ATOM 918 N N . THR A 1 116 ? -16.594 20.266 2.514 1 41.88 116 THR A N 1
ATOM 919 C CA . THR A 1 116 ? -17.594 19.281 2.916 1 41.88 116 THR A CA 1
ATOM 920 C C . THR A 1 116 ? -18.094 18.484 1.708 1 41.88 116 THR A C 1
ATOM 922 O O . THR A 1 116 ? -18.578 19.062 0.736 1 41.88 116 THR A O 1
ATOM 925 N N . ILE A 1 117 ? -17.562 17.391 1.411 1 41.19 117 ILE A N 1
ATOM 926 C CA . ILE A 1 117 ? -18.109 16.531 0.356 1 41.19 117 ILE A CA 1
ATOM 927 C C . ILE A 1 117 ? -19.484 16.016 0.767 1 41.19 117 ILE A C 1
ATOM 929 O O . ILE A 1 117 ? -19.609 15.312 1.773 1 41.19 117 ILE A O 1
ATOM 933 N N . ASP A 1 118 ? -20.516 16.641 0.327 1 40.53 118 ASP A N 1
ATOM 934 C CA . ASP A 1 118 ? -21.875 16.125 0.427 1 40.53 118 ASP A CA 1
ATOM 935 C C . ASP A 1 118 ? -22 14.758 -0.231 1 40.53 118 ASP A C 1
ATOM 937 O O . ASP A 1 118 ? -21.906 14.641 -1.455 1 40.53 118 ASP A O 1
ATOM 941 N N . MET A 1 119 ? -21.531 13.766 0.401 1 40.56 119 MET A N 1
ATOM 942 C CA . MET A 1 119 ? -21.922 12.477 -0.171 1 40.56 119 MET A CA 1
ATOM 943 C C . MET A 1 119 ? -23.422 12.242 -0.033 1 40.56 119 MET A C 1
ATOM 945 O O . MET A 1 119 ? -23.969 12.328 1.068 1 40.56 119 MET A O 1
ATOM 949 N N . PRO A 1 120 ? -24.281 12.344 -1.026 1 39 120 PRO A N 1
ATOM 950 C CA . PRO A 1 120 ? -25.688 11.961 -0.842 1 39 120 PRO A CA 1
ATOM 951 C C . PRO A 1 120 ? -25.844 10.57 -0.231 1 39 120 PRO A C 1
ATOM 953 O O . PRO A 1 120 ? -25.234 9.609 -0.713 1 39 120 PRO A O 1
ATOM 956 N N . LEU A 1 121 ? -25.969 10.547 1.038 1 41.97 121 LEU A N 1
ATOM 957 C CA . LEU A 1 121 ? -26.469 9.281 1.566 1 41.97 121 LEU A CA 1
ATOM 958 C C . LEU A 1 121 ? -27.703 8.82 0.794 1 41.97 121 LEU A C 1
ATOM 960 O O . LEU A 1 121 ? -28.672 9.562 0.672 1 41.97 121 LEU A O 1
ATOM 964 N N . SER A 1 122 ? -27.562 8.172 -0.226 1 38.75 122 SER A N 1
ATOM 965 C CA . SER A 1 122 ? -28.734 7.633 -0.915 1 38.75 122 SER A CA 1
ATOM 966 C C . SER A 1 122 ? -29.703 6.977 0.066 1 38.75 122 SER A C 1
ATOM 968 O O . SER A 1 122 ? -29.562 5.793 0.381 1 38.75 122 SER A O 1
ATOM 970 N N . ASP A 1 123 ? -29.875 7.543 1.248 1 33.78 123 ASP A N 1
ATOM 971 C CA . ASP A 1 123 ? -30.938 6.902 2.014 1 33.78 123 ASP A CA 1
ATOM 972 C C . ASP A 1 123 ? -32.219 6.832 1.203 1 33.78 123 ASP A C 1
ATOM 974 O O . ASP A 1 123 ? -33.156 6.105 1.565 1 33.78 123 ASP A O 1
ATOM 978 N N . GLU A 1 124 ? -32.594 7.953 0.488 1 33.31 124 GLU A N 1
ATOM 979 C CA . GLU A 1 124 ? -34.031 8.023 0.234 1 33.31 124 GLU A CA 1
ATOM 980 C C . GLU A 1 124 ? -34.469 6.965 -0.776 1 33.31 124 GLU A C 1
ATOM 982 O O . GLU A 1 124 ? -34.281 7.133 -1.981 1 33.31 124 GLU A O 1
ATOM 987 N N . ALA A 1 125 ? -34.312 5.641 -0.582 1 33.12 125 ALA A N 1
ATOM 988 C CA . ALA A 1 125 ? -35.219 4.777 -1.305 1 33.12 125 ALA A CA 1
ATOM 989 C C . ALA A 1 125 ? -36.656 5.258 -1.144 1 33.12 125 ALA A C 1
ATOM 991 O O . ALA A 1 125 ? -37.25 5.148 -0.061 1 33.12 125 ALA A O 1
ATOM 992 N N . VAL A 1 126 ? -37.031 6.422 -1.733 1 29.39 126 VAL A N 1
ATOM 993 C CA . VAL A 1 126 ? -38.406 6.898 -1.812 1 29.39 126 VAL A CA 1
ATOM 994 C C . VAL A 1 126 ? -39.344 5.738 -2.16 1 29.39 126 VAL A C 1
ATOM 996 O O . VAL A 1 126 ? -39.156 5.07 -3.182 1 29.39 126 VAL A O 1
ATOM 999 N N . SER A 1 127 ? -39.75 4.953 -1.142 1 30.36 127 SER A N 1
ATOM 1000 C CA . SER A 1 127 ? -40.875 4.039 -1.255 1 30.36 127 SER A CA 1
ATOM 1001 C C . SER A 1 127 ? -42 4.652 -2.082 1 30.36 127 SER A C 1
ATOM 1003 O O . SER A 1 127 ? -42.625 5.621 -1.656 1 30.36 127 SER A O 1
ATOM 1005 N N . SER A 1 128 ? -41.688 4.855 -3.334 1 28.61 128 SER A N 1
ATOM 1006 C CA . SER A 1 128 ? -42.719 5.285 -4.254 1 28.61 128 SER A CA 1
ATOM 1007 C C . SER A 1 128 ? -44.031 4.52 -4.012 1 28.61 128 SER A C 1
ATOM 1009 O O . SER A 1 128 ? -44.094 3.307 -4.227 1 28.61 128 SER A O 1
ATOM 1011 N N . ARG A 1 129 ? -44.594 4.836 -2.811 1 29.06 129 ARG A N 1
ATOM 1012 C CA . ARG A 1 129 ? -45.969 4.398 -2.6 1 29.06 129 ARG A CA 1
ATOM 1013 C C . ARG A 1 129 ? -46.812 4.668 -3.832 1 29.06 129 ARG A C 1
ATOM 1015 O O . ARG A 1 129 ? -47.188 5.816 -4.109 1 29.06 129 ARG A O 1
ATOM 1022 N N . ASN A 1 130 ? -46.344 4.07 -4.938 1 29.25 130 ASN A N 1
ATOM 1023 C CA . ASN A 1 130 ? -47.219 4.102 -6.113 1 29.25 130 ASN A CA 1
ATOM 1024 C C . ASN A 1 130 ? -48.656 3.752 -5.758 1 29.25 130 ASN A C 1
ATOM 1026 O O . ASN A 1 130 ? -48.969 2.613 -5.387 1 29.25 130 ASN A O 1
ATOM 1030 N N . GLU A 1 131 ? -49.219 4.633 -4.863 1 31.53 131 GLU A N 1
ATOM 1031 C CA . GLU A 1 131 ? -50.656 4.473 -4.633 1 31.53 131 GLU A CA 1
ATOM 1032 C C . GLU A 1 131 ? -51.406 4.254 -5.945 1 31.53 131 GLU A C 1
ATOM 1034 O O . GLU A 1 131 ? -51.219 5 -6.91 1 31.53 131 GLU A O 1
ATOM 1039 N N . PRO A 1 132 ? -51.75 2.971 -6.16 1 31.97 132 PRO A N 1
ATOM 1040 C CA . PRO A 1 132 ? -52.5 2.641 -7.379 1 31.97 132 PRO A CA 1
ATOM 1041 C C . PRO A 1 132 ? -53.656 3.594 -7.637 1 31.97 132 PRO A C 1
ATOM 1043 O O . PRO A 1 132 ? -54.312 4.051 -6.695 1 31.97 132 PRO A O 1
ATOM 1046 N N . SER A 1 133 ? -53.406 4.633 -8.461 1 30.84 133 SER A N 1
ATOM 1047 C CA . SER A 1 133 ? -54.438 5.555 -8.906 1 30.84 133 SER A CA 1
ATOM 1048 C C . SER A 1 133 ? -55.75 4.824 -9.164 1 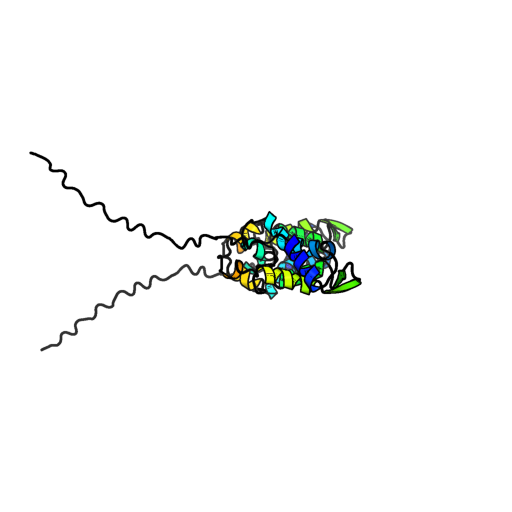30.84 133 SER A C 1
ATOM 1050 O O . SER A 1 133 ? -55.781 3.791 -9.836 1 30.84 133 SER A O 1
ATOM 1052 N N . VAL A 1 134 ? -56.625 4.836 -8.164 1 33.16 134 VAL A N 1
ATOM 1053 C CA . VAL A 1 134 ? -58 4.336 -8.203 1 33.16 134 VAL A CA 1
ATOM 1054 C C . VAL A 1 134 ? -58.656 4.719 -9.531 1 33.16 134 VAL A C 1
ATOM 1056 O O . VAL A 1 134 ? -58.625 5.887 -9.922 1 33.16 134 VAL A O 1
ATOM 1059 N N . GLY A 1 135 ? -58.406 3.814 -10.508 1 29.34 135 GLY A N 1
ATOM 1060 C CA . GLY A 1 135 ? -59.031 3.857 -11.82 1 29.34 135 GLY A CA 1
ATOM 1061 C C . GLY A 1 135 ? -60.5 4.273 -11.773 1 29.34 135 GLY A C 1
ATOM 1062 O O . GLY A 1 135 ? -61.281 3.656 -11.07 1 29.34 135 GLY A O 1
ATOM 1063 N N . GLY A 1 136 ? -60.656 5.609 -11.617 1 27.84 136 GLY A N 1
ATOM 1064 C CA . GLY A 1 136 ? -62 6.18 -11.68 1 27.84 136 GLY A CA 1
ATOM 1065 C C . GLY A 1 136 ? -62.875 5.539 -12.742 1 27.84 136 GLY A C 1
ATOM 1066 O O . GLY A 1 136 ? -62.406 5.305 -13.867 1 27.84 136 GLY A O 1
ATOM 1067 N N . ALA A 1 137 ? -63.719 4.586 -12.258 1 32.69 137 ALA A N 1
ATOM 1068 C CA . ALA A 1 137 ? -64.812 3.965 -12.977 1 32.69 137 ALA A CA 1
ATOM 1069 C C . ALA A 1 137 ? -65.562 4.996 -13.805 1 32.69 137 ALA A C 1
ATOM 1071 O O . ALA A 1 137 ? -66.125 5.953 -13.25 1 32.69 137 ALA A O 1
ATOM 1072 N N . VAL A 1 138 ? -65 5.32 -14.938 1 29.61 138 VAL A N 1
ATOM 1073 C CA . VAL A 1 138 ? -65.75 6.133 -15.891 1 29.61 138 VAL A CA 1
ATOM 1074 C C . VAL A 1 138 ? -67.188 5.586 -16.047 1 29.61 138 VAL A C 1
ATOM 1076 O O . VAL A 1 138 ? -67.375 4.398 -16.312 1 29.61 138 VAL A O 1
ATOM 1079 N N . ILE A 1 139 ? -68.062 6.148 -15.297 1 29.42 139 ILE A N 1
ATOM 1080 C CA . ILE A 1 139 ? -69.5 5.941 -15.297 1 29.42 139 ILE A CA 1
ATOM 1081 C C . ILE A 1 139 ? -70 5.91 -16.734 1 29.42 139 ILE A C 1
ATOM 1083 O O . ILE A 1 139 ? -69.938 6.898 -17.469 1 29.42 139 ILE A O 1
ATOM 1087 N N . THR A 1 140 ? -69.688 4.797 -17.406 1 26.73 140 THR A N 1
ATOM 1088 C CA . THR A 1 140 ? -70.375 4.633 -18.703 1 26.73 140 THR A CA 1
ATOM 1089 C C . THR A 1 140 ? -71.875 4.906 -18.578 1 26.73 140 THR A C 1
ATOM 1091 O O . THR A 1 140 ? -72.562 4.219 -17.844 1 26.73 140 THR A O 1
ATOM 1094 N N . VAL A 1 141 ? -72.312 6.078 -18.672 1 25.08 141 VAL A N 1
ATOM 1095 C CA . VAL A 1 141 ? -73.688 6.504 -18.719 1 25.08 141 VAL A CA 1
ATOM 1096 C C . VAL A 1 141 ? -74.438 5.719 -19.797 1 25.08 141 VAL A C 1
ATOM 1098 O O . VAL A 1 141 ? -74.125 5.844 -20.984 1 25.08 141 VAL A O 1
ATOM 1101 N N . ILE A 1 142 ? -74.438 4.332 -19.781 1 23.06 142 ILE A N 1
ATOM 1102 C CA . ILE A 1 142 ? -75.688 3.83 -20.359 1 23.06 142 ILE A CA 1
ATOM 1103 C C . ILE A 1 142 ? -76.812 4.078 -19.391 1 23.06 142 ILE A C 1
ATOM 1105 O O . ILE A 1 142 ? -76.688 3.918 -18.188 1 23.06 142 ILE A O 1
ATOM 1109 N N . MET B 1 1 ? -11.609 17.719 -0.28 1 69 1 MET B N 1
ATOM 1110 C CA . MET B 1 1 ? -10.477 17.078 0.381 1 69 1 MET B CA 1
ATOM 1111 C C . MET B 1 1 ? -9.258 17.984 0.381 1 69 1 MET B C 1
ATOM 1113 O O . MET B 1 1 ? -9 18.688 -0.603 1 69 1 MET B O 1
ATOM 1117 N N . ALA B 1 2 ? -8.648 18.031 1.5 1 76.31 2 ALA B N 1
ATOM 1118 C CA . ALA B 1 2 ? -7.598 19.047 1.635 1 76.31 2 ALA B CA 1
ATOM 1119 C C . ALA B 1 2 ? -6.418 18.734 0.717 1 76.31 2 ALA B C 1
ATOM 1121 O O . ALA B 1 2 ? -6.062 17.562 0.521 1 76.31 2 ALA B O 1
ATOM 1122 N N . HIS B 1 3 ? -5.961 19.797 0.106 1 88.12 3 HIS B N 1
ATOM 1123 C CA . HIS B 1 3 ? -4.746 19.688 -0.695 1 88.12 3 HIS B CA 1
ATOM 1124 C C . HIS B 1 3 ? -3.527 19.438 0.184 1 88.12 3 HIS B C 1
ATOM 1126 O O . HIS B 1 3 ? -3.42 19.984 1.28 1 88.12 3 HIS B O 1
ATOM 1132 N N . CYS B 1 4 ? -2.6 18.75 -0.332 1 94.56 4 CYS B N 1
ATOM 1133 C CA . CYS B 1 4 ? -1.423 18.328 0.416 1 94.56 4 CYS B CA 1
ATOM 1134 C C . CYS B 1 4 ? -0.603 19.531 0.872 1 94.56 4 CYS B C 1
ATOM 1136 O O . CYS B 1 4 ? 0.083 19.469 1.894 1 94.56 4 CYS B O 1
ATOM 1138 N N . TYR B 1 5 ? -0.682 20.625 0.166 1 95.62 5 TYR B N 1
ATOM 1139 C CA . TYR B 1 5 ? 0.028 21.844 0.551 1 95.62 5 TYR B CA 1
ATOM 1140 C C . TYR B 1 5 ? -0.363 22.281 1.958 1 95.62 5 TYR B C 1
ATOM 1142 O O . TYR B 1 5 ? 0.497 22.656 2.76 1 95.62 5 TYR B O 1
ATOM 1150 N N . TYR B 1 6 ? -1.599 22.156 2.262 1 95 6 TYR B N 1
ATOM 1151 C CA . TYR B 1 6 ? -2.068 22.578 3.576 1 95 6 TYR B CA 1
ATOM 1152 C C . TYR B 1 6 ? -1.656 21.578 4.652 1 95 6 TYR B C 1
ATOM 1154 O O . TYR B 1 6 ? -1.387 21.969 5.793 1 95 6 TYR B O 1
ATOM 1162 N N . HIS B 1 7 ? -1.588 20.297 4.328 1 96.88 7 HIS B N 1
ATOM 1163 C CA . HIS B 1 7 ? -0.997 19.328 5.234 1 96.88 7 HIS B CA 1
ATOM 1164 C C . HIS B 1 7 ? 0.457 19.672 5.543 1 96.88 7 HIS B C 1
ATOM 1166 O O . HIS B 1 7 ? 0.885 19.594 6.699 1 96.88 7 HIS B O 1
ATOM 1172 N N . ALA B 1 8 ? 1.151 20.031 4.496 1 98.31 8 ALA B N 1
ATOM 1173 C CA . ALA B 1 8 ? 2.564 20.375 4.66 1 98.31 8 ALA B CA 1
ATOM 1174 C C . ALA B 1 8 ? 2.736 21.625 5.52 1 98.31 8 ALA B C 1
ATOM 1176 O O . ALA B 1 8 ? 3.643 21.688 6.352 1 98.31 8 ALA B O 1
ATOM 1177 N N . LEU B 1 9 ? 1.875 22.562 5.277 1 97.81 9 LEU B N 1
ATOM 1178 C CA . LEU B 1 9 ? 1.909 23.766 6.105 1 97.81 9 LEU B CA 1
ATOM 1179 C C . LEU B 1 9 ? 1.646 23.422 7.566 1 97.81 9 LEU B C 1
ATOM 1181 O O . LEU B 1 9 ? 2.273 24 8.461 1 97.81 9 LEU B O 1
ATOM 1185 N N . SER B 1 10 ? 0.703 22.547 7.805 1 97.19 10 SER B N 1
ATOM 1186 C CA . SER B 1 10 ? 0.427 22.078 9.156 1 97.19 10 SER B CA 1
ATOM 1187 C C . SER B 1 10 ? 1.659 21.438 9.781 1 97.19 10 SER B C 1
ATOM 1189 O O . SER B 1 10 ? 1.94 21.641 10.969 1 97.19 10 SER B O 1
ATOM 1191 N N . SER B 1 11 ? 2.418 20.703 9.016 1 98.5 11 SER B N 1
ATOM 1192 C CA . SER B 1 11 ? 3.648 20.094 9.508 1 98.5 11 SER B CA 1
ATOM 1193 C C . SER B 1 11 ? 4.703 21.141 9.828 1 98.5 11 SER B C 1
ATOM 1195 O O . SER B 1 11 ? 5.414 21.031 10.828 1 98.5 11 SER B O 1
ATOM 1197 N N . VAL B 1 12 ? 4.82 22.188 9.008 1 98.62 12 VAL B N 1
ATOM 1198 C CA . VAL B 1 12 ? 5.746 23.281 9.266 1 98.62 12 VAL B CA 1
ATOM 1199 C C . VAL B 1 12 ? 5.414 23.938 10.602 1 98.62 12 VAL B C 1
ATOM 1201 O O . VAL B 1 12 ? 6.309 24.25 11.391 1 98.62 12 VAL B O 1
ATOM 1204 N N . ARG B 1 13 ? 4.145 24.141 10.805 1 98.19 13 ARG B N 1
ATOM 1205 C CA . ARG B 1 13 ? 3.719 24.75 12.055 1 98.19 13 ARG B CA 1
ATOM 1206 C C . ARG B 1 13 ? 4.113 23.891 13.25 1 98.19 13 ARG B C 1
ATOM 1208 O O . ARG B 1 13 ? 4.496 24.422 14.297 1 98.19 13 ARG B O 1
ATOM 1215 N N . LYS B 1 14 ? 4.07 22.656 13.078 1 98.06 14 LYS B N 1
ATOM 1216 C CA . LYS B 1 14 ? 4.293 21.719 14.18 1 98.06 14 LYS B CA 1
ATOM 1217 C C . LYS B 1 14 ? 5.785 21.516 14.43 1 98.06 14 LYS B C 1
ATOM 1219 O O . LYS B 1 14 ? 6.227 21.469 15.578 1 98.06 14 LYS B O 1
ATOM 1224 N N . TRP B 1 15 ? 6.559 21.391 13.391 1 98.56 15 TRP B N 1
ATOM 1225 C CA . TRP B 1 15 ? 7.93 20.938 13.594 1 98.56 15 TRP B CA 1
ATOM 1226 C C . TRP B 1 15 ? 8.93 21.938 13.039 1 98.56 15 TRP B C 1
ATOM 1228 O O . TRP B 1 15 ? 10.141 21.766 13.156 1 98.56 15 TRP B O 1
ATOM 1238 N N . GLY B 1 16 ? 8.461 23 12.391 1 98.69 16 GLY B N 1
ATOM 1239 C CA . GLY B 1 16 ? 9.352 23.922 11.703 1 98.69 16 GLY B CA 1
ATOM 1240 C C . GLY B 1 16 ? 9.758 23.438 10.328 1 98.69 16 GLY B C 1
ATOM 1241 O O . GLY B 1 16 ? 9.125 22.531 9.766 1 98.69 16 GLY B O 1
ATOM 1242 N N . GLY B 1 17 ? 10.758 24.078 9.766 1 98.75 17 GLY B N 1
ATOM 1243 C CA . GLY B 1 17 ? 11.203 23.75 8.422 1 98.75 17 GLY B CA 1
ATOM 1244 C C . GLY B 1 17 ? 10.359 24.406 7.344 1 98.75 17 GLY B C 1
ATOM 1245 O O . GLY B 1 17 ? 9.812 25.484 7.543 1 98.75 17 GLY B O 1
ATOM 1246 N N . THR B 1 18 ? 10.414 23.844 6.172 1 98.81 18 THR B N 1
ATOM 1247 C CA . THR B 1 18 ? 9.688 24.359 5.02 1 98.81 18 THR B CA 1
ATOM 1248 C C . THR B 1 18 ? 8.711 23.328 4.473 1 98.81 18 THR B C 1
ATOM 1250 O O . THR B 1 18 ? 8.789 22.156 4.816 1 98.81 18 THR B O 1
ATOM 1253 N N . VAL B 1 19 ? 7.809 23.766 3.656 1 98.69 19 VAL B N 1
ATOM 1254 C CA . VAL B 1 19 ? 6.797 22.938 3.02 1 98.69 19 VAL B CA 1
ATOM 1255 C C . VAL B 1 19 ? 7.469 21.781 2.287 1 98.69 19 VAL B C 1
ATOM 1257 O O . VAL B 1 19 ? 7.008 20.641 2.365 1 98.69 19 VAL B O 1
ATOM 1260 N N . ASP B 1 20 ? 8.586 22.016 1.644 1 98.69 20 ASP B N 1
ATOM 1261 C CA . ASP B 1 20 ? 9.258 21.031 0.799 1 98.69 20 ASP B CA 1
ATOM 1262 C C . ASP B 1 20 ? 9.766 19.859 1.623 1 98.69 20 ASP B C 1
ATOM 1264 O O . ASP B 1 20 ? 9.977 18.766 1.089 1 98.69 20 ASP B O 1
ATOM 1268 N N . ASP B 1 21 ? 9.93 20.062 2.932 1 98.75 21 ASP B N 1
ATOM 1269 C CA . ASP B 1 21 ? 10.398 19 3.812 1 98.75 21 ASP B CA 1
ATOM 1270 C C . ASP B 1 21 ? 9.359 17.891 3.945 1 98.75 21 ASP B C 1
ATOM 1272 O O . ASP B 1 21 ? 9.703 16.719 4.137 1 98.75 21 ASP B O 1
ATOM 1276 N N . TYR B 1 22 ? 8.055 18.297 3.797 1 98.81 22 TYR B N 1
ATOM 1277 C CA . TYR B 1 22 ? 6.973 17.406 4.195 1 98.81 22 TYR B CA 1
ATOM 1278 C C . TYR B 1 22 ? 6.086 17.062 3.008 1 98.81 22 TYR B C 1
ATOM 1280 O O . TYR B 1 22 ? 5.371 16.047 3.033 1 98.81 22 TYR B O 1
ATOM 1288 N N . LEU B 1 23 ? 6.113 17.875 1.964 1 98.69 23 LEU B N 1
ATOM 1289 C CA . LEU B 1 23 ? 5.168 17.781 0.857 1 98.69 23 LEU B CA 1
ATOM 1290 C C . LEU B 1 23 ? 5.234 16.406 0.196 1 98.69 23 LEU B C 1
ATOM 1292 O O . LEU B 1 23 ? 4.199 15.805 -0.078 1 98.69 23 LEU B O 1
ATOM 1296 N N . PRO B 1 24 ? 6.445 15.812 -0.037 1 98.62 24 PRO B N 1
ATOM 1297 C CA . PRO B 1 24 ? 6.48 14.5 -0.678 1 98.62 24 PRO B CA 1
ATOM 1298 C C . PRO B 1 24 ? 5.773 13.422 0.144 1 98.62 24 PRO B C 1
ATOM 1300 O O . PRO B 1 24 ? 5.152 12.516 -0.419 1 98.62 24 PRO B O 1
ATOM 1303 N N . LEU B 1 25 ? 5.84 13.531 1.456 1 98.75 25 LEU B N 1
ATOM 1304 C CA . LEU B 1 25 ? 5.191 12.547 2.32 1 98.75 25 LEU B CA 1
ATOM 1305 C C . LEU B 1 25 ? 3.674 12.664 2.225 1 98.75 25 LEU B C 1
ATOM 1307 O O . LEU B 1 25 ? 2.98 11.656 2.062 1 98.75 25 LEU B O 1
ATOM 1311 N N . HIS B 1 26 ? 3.188 13.875 2.305 1 98.5 26 HIS B N 1
ATOM 1312 C CA . HIS B 1 26 ? 1.748 14.102 2.232 1 98.5 26 HIS B CA 1
ATOM 1313 C C . HIS B 1 26 ? 1.201 13.742 0.854 1 98.5 26 HIS B C 1
ATOM 1315 O O . HIS B 1 26 ? 0.099 13.203 0.743 1 98.5 26 HIS B O 1
ATOM 1321 N N . GLN B 1 27 ? 1.98 14.047 -0.206 1 98.19 27 GLN B N 1
ATOM 1322 C CA . GLN B 1 27 ? 1.561 13.711 -1.563 1 98.19 27 GLN B CA 1
ATOM 1323 C C . GLN B 1 27 ? 1.479 12.203 -1.76 1 98.19 27 GLN B C 1
ATOM 1325 O O . GLN B 1 27 ? 0.619 11.711 -2.496 1 98.19 27 GLN B O 1
ATOM 1330 N N . TRP B 1 28 ? 2.328 11.484 -1.105 1 98.31 28 TRP B N 1
ATOM 1331 C CA . TRP B 1 28 ? 2.297 10.031 -1.222 1 98.31 28 TRP B CA 1
ATOM 1332 C C . TRP B 1 28 ? 0.977 9.469 -0.704 1 98.31 28 TRP B C 1
ATOM 1334 O O . TRP B 1 28 ? 0.383 8.586 -1.326 1 98.31 28 TRP B O 1
ATOM 1344 N N . PHE B 1 29 ? 0.449 9.977 0.371 1 97.81 29 PHE B N 1
ATOM 1345 C CA . PHE B 1 29 ? -0.836 9.547 0.905 1 97.81 29 PHE B CA 1
ATOM 1346 C C . PHE B 1 29 ? -1.96 9.836 -0.083 1 97.81 29 PHE B C 1
ATOM 1348 O O . PHE B 1 29 ? -2.85 9.00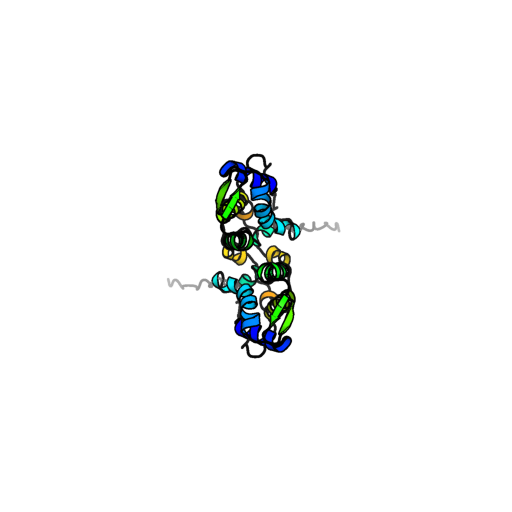8 -0.281 1 97.81 29 PHE B O 1
ATOM 1355 N N . ASP B 1 30 ? -1.85 10.969 -0.729 1 96.19 30 ASP B N 1
ATOM 1356 C CA . ASP B 1 30 ? -2.984 11.461 -1.502 1 96.19 30 ASP B CA 1
ATOM 1357 C C . ASP B 1 30 ? -2.881 11.039 -2.965 1 96.19 30 ASP B C 1
ATOM 1359 O O . ASP B 1 30 ? -3.773 11.328 -3.766 1 96.19 30 ASP B O 1
ATOM 1363 N N . GLN B 1 31 ? -1.806 10.352 -3.342 1 96.44 31 GLN B N 1
ATOM 1364 C CA . GLN B 1 31 ? -1.636 9.898 -4.719 1 96.44 31 GLN B CA 1
ATOM 1365 C C . GLN B 1 31 ? -2.838 9.078 -5.18 1 96.44 31 GLN B C 1
ATOM 1367 O O . GLN B 1 31 ? -3.184 9.086 -6.363 1 96.44 31 GLN B O 1
ATOM 1372 N N . SER B 1 32 ? -3.525 8.461 -4.301 1 95.88 32 SER B N 1
ATOM 1373 C CA . SER B 1 32 ? -4.664 7.602 -4.609 1 95.88 32 SER B CA 1
ATOM 1374 C C . SER B 1 32 ? -5.836 8.406 -5.152 1 95.88 32 SER B C 1
ATOM 1376 O O . SER B 1 32 ? -6.75 7.848 -5.77 1 95.88 32 SER B O 1
ATOM 1378 N N . LYS B 1 33 ? -5.832 9.695 -4.973 1 94.81 33 LYS B N 1
ATOM 1379 C CA . LYS B 1 33 ? -6.863 10.562 -5.539 1 94.81 33 LYS B CA 1
ATOM 1380 C C . LYS B 1 33 ? -6.902 10.453 -7.059 1 94.81 33 LYS B C 1
ATOM 1382 O O . LYS B 1 33 ? -7.953 10.648 -7.676 1 94.81 33 LYS B O 1
ATOM 1387 N N . ALA B 1 34 ? -5.734 10.172 -7.645 1 94.94 34 ALA B N 1
ATOM 1388 C CA . ALA B 1 34 ? -5.652 10.023 -9.094 1 94.94 34 ALA B CA 1
ATOM 1389 C C . ALA B 1 34 ? -6.367 8.758 -9.562 1 94.94 34 ALA B C 1
ATOM 1391 O O . ALA B 1 34 ? -6.695 8.617 -10.742 1 94.94 34 ALA B O 1
ATOM 1392 N N . ILE B 1 35 ? -6.629 7.852 -8.656 1 95.31 35 ILE B N 1
ATOM 1393 C CA . ILE B 1 35 ? -7.258 6.578 -8.984 1 95.31 35 ILE B CA 1
ATOM 1394 C C . ILE B 1 35 ? -8.773 6.691 -8.812 1 95.31 35 ILE B C 1
ATOM 1396 O O . ILE B 1 35 ? -9.539 6.215 -9.648 1 95.31 35 ILE B O 1
ATOM 1400 N N . LEU B 1 36 ? -9.164 7.23 -7.684 1 92.31 36 LEU B N 1
ATOM 1401 C CA . LEU B 1 36 ? -10.562 7.391 -7.301 1 92.31 36 LEU B CA 1
ATOM 1402 C C . LEU B 1 36 ? -10.789 8.727 -6.602 1 92.31 36 LEU B C 1
ATOM 1404 O O . LEU B 1 36 ? -10.195 8.984 -5.551 1 92.31 36 LEU B O 1
ATOM 1408 N N . ALA B 1 37 ? -11.711 9.555 -7.172 1 88.19 37 ALA B N 1
ATOM 1409 C CA . ALA B 1 37 ? -11.898 10.906 -6.664 1 88.19 37 ALA B CA 1
ATOM 1410 C C . ALA B 1 37 ? -13.055 10.961 -5.664 1 88.19 37 ALA B C 1
ATOM 1412 O O . ALA B 1 37 ? -13.984 11.75 -5.824 1 88.19 37 ALA B O 1
ATOM 1413 N N . ASP B 1 38 ? -13.109 10.109 -4.684 1 90.69 38 ASP B N 1
ATOM 1414 C CA . ASP B 1 38 ? -13.984 10.195 -3.516 1 90.69 38 ASP B CA 1
ATOM 1415 C C . ASP B 1 38 ? -13.281 9.664 -2.268 1 90.69 38 ASP B C 1
ATOM 1417 O O . ASP B 1 38 ? -12.133 9.211 -2.338 1 90.69 38 ASP B O 1
ATOM 1421 N N . PRO B 1 39 ? -13.961 9.789 -1.072 1 93.75 39 PRO B N 1
ATOM 1422 C CA . PRO B 1 39 ? -13.273 9.523 0.191 1 93.75 39 PRO B CA 1
ATOM 1423 C C . PRO B 1 39 ? -12.734 8.094 0.286 1 93.75 39 PRO B C 1
ATOM 1425 O O . PRO B 1 39 ? -11.836 7.82 1.084 1 93.75 39 PRO B O 1
ATOM 1428 N N . ARG B 1 40 ? -13.234 7.238 -0.589 1 96.06 40 ARG B N 1
ATOM 1429 C CA . ARG B 1 40 ? -12.805 5.848 -0.523 1 96.06 40 ARG B CA 1
ATOM 1430 C C . ARG B 1 40 ? -11.383 5.688 -1.049 1 96.06 40 ARG B C 1
ATOM 1432 O O . ARG B 1 40 ? -10.742 4.66 -0.819 1 96.06 40 ARG B O 1
ATOM 1439 N N . HIS B 1 41 ? -10.805 6.707 -1.738 1 97.06 41 HIS B N 1
ATOM 1440 C CA . HIS B 1 41 ? -9.398 6.656 -2.125 1 97.06 41 HIS B CA 1
ATOM 1441 C C . HIS B 1 41 ? -8.5 6.496 -0.907 1 97.06 41 HIS B C 1
ATOM 1443 O O . HIS B 1 41 ? -7.414 5.922 -1.003 1 97.06 41 HIS B O 1
ATOM 1449 N N . ARG B 1 42 ? -8.992 6.906 0.247 1 97.5 42 ARG B N 1
ATOM 1450 C CA . ARG B 1 42 ? -8.234 6.902 1.496 1 97.5 42 ARG B CA 1
ATOM 1451 C C . ARG B 1 42 ? -7.93 5.477 1.942 1 97.5 42 ARG B C 1
ATOM 1453 O O . ARG B 1 42 ? -6.973 5.246 2.688 1 97.5 42 ARG B O 1
ATOM 1460 N N . ALA B 1 43 ? -8.648 4.484 1.4 1 98.31 43 ALA B N 1
ATOM 1461 C CA . ALA B 1 43 ? -8.492 3.092 1.81 1 98.31 43 ALA B CA 1
ATOM 1462 C C . ALA B 1 43 ? -7.16 2.523 1.32 1 98.31 43 ALA B C 1
ATOM 1464 O O . ALA B 1 43 ? -6.715 1.477 1.797 1 98.31 43 ALA B O 1
ATOM 1465 N N . LEU B 1 44 ? -6.539 3.227 0.432 1 98.56 44 LEU B N 1
ATOM 1466 C CA . LEU B 1 44 ? -5.285 2.693 -0.092 1 98.56 44 LEU B CA 1
ATOM 1467 C C . LEU B 1 44 ? -4.16 2.857 0.922 1 98.56 44 LEU B C 1
ATOM 1469 O O . LEU B 1 44 ? -3.34 1.952 1.098 1 98.56 44 LEU B O 1
ATOM 1473 N N . ARG B 1 45 ? -4.191 4.051 1.608 1 98.62 45 ARG B N 1
ATOM 1474 C CA . ARG B 1 45 ? -2.975 4.289 2.379 1 98.62 45 ARG B CA 1
ATOM 1475 C C . ARG B 1 45 ? -3.293 4.957 3.713 1 98.62 45 ARG B C 1
ATOM 1477 O O . ARG B 1 45 ? -2.441 5.016 4.602 1 98.62 45 ARG B O 1
ATOM 1484 N N . HIS B 1 46 ? -4.504 5.535 3.908 1 98.19 46 HIS B N 1
ATOM 1485 C CA . HIS B 1 46 ? -4.836 6.293 5.109 1 98.19 46 HIS B CA 1
ATOM 1486 C C . HIS B 1 46 ? -5.219 5.371 6.258 1 98.19 46 HIS B C 1
ATOM 1488 O O . HIS B 1 46 ? -6.348 5.426 6.754 1 98.19 46 HIS B O 1
ATOM 1494 N N . HIS B 1 47 ? -4.273 4.586 6.734 1 98.62 47 HIS B N 1
ATOM 1495 C CA . HIS B 1 47 ? -4.402 3.645 7.84 1 98.62 47 HIS B CA 1
ATOM 1496 C C . HIS B 1 47 ? -3.039 3.295 8.422 1 98.62 47 HIS B C 1
ATOM 1498 O O . HIS B 1 47 ? -2.006 3.697 7.891 1 98.62 47 HIS B O 1
ATOM 1504 N N . ALA B 1 48 ? -3.039 2.604 9.539 1 98.56 48 ALA B N 1
ATOM 1505 C CA . ALA B 1 48 ? -1.813 2.301 10.273 1 98.56 48 ALA B CA 1
ATOM 1506 C C . ALA B 1 48 ? -0.778 1.646 9.359 1 98.56 48 ALA B C 1
ATOM 1508 O O . ALA B 1 48 ? 0.397 2.016 9.383 1 98.56 48 ALA B O 1
ATOM 1509 N N . GLU B 1 49 ? -1.188 0.721 8.539 1 98.25 49 GLU B N 1
ATOM 1510 C CA . GLU B 1 49 ? -0.275 0.027 7.637 1 98.25 49 GLU B CA 1
ATOM 1511 C C . GLU B 1 49 ? 0.325 0.987 6.613 1 98.25 49 GLU B C 1
ATOM 1513 O O . GLU B 1 49 ? 1.495 0.858 6.246 1 98.25 49 GLU B O 1
ATOM 1518 N N . GLY B 1 50 ? -0.498 1.906 6.141 1 98.56 50 GLY B N 1
ATOM 1519 C CA . GLY B 1 50 ? 0.011 2.939 5.25 1 98.56 50 GLY B CA 1
ATOM 1520 C C . GLY B 1 50 ? 1.054 3.828 5.902 1 98.56 50 GLY B C 1
ATOM 1521 O O . GLY B 1 50 ? 2.047 4.195 5.27 1 98.56 50 GLY B O 1
ATOM 1522 N N . ILE B 1 51 ? 0.867 4.137 7.109 1 98.81 51 ILE B N 1
ATOM 1523 C CA . ILE B 1 51 ? 1.813 4.961 7.848 1 98.81 51 ILE B CA 1
ATOM 1524 C C . ILE B 1 51 ? 3.148 4.23 7.977 1 98.81 51 ILE B C 1
ATOM 1526 O O . ILE B 1 51 ? 4.211 4.824 7.773 1 98.81 51 ILE B O 1
ATOM 1530 N N . PHE B 1 52 ? 3.092 2.932 8.289 1 98.25 52 PHE B N 1
ATOM 1531 C CA . PHE B 1 52 ? 4.32 2.154 8.375 1 98.25 52 PHE B CA 1
ATOM 1532 C C . PHE B 1 52 ? 4.977 2.025 7.008 1 98.25 52 PHE B C 1
ATOM 1534 O O . PHE B 1 52 ? 6.203 2.008 6.898 1 98.25 52 PHE B O 1
ATOM 1541 N N . MET B 1 53 ? 4.164 1.975 5.953 1 97.94 53 MET B N 1
ATOM 1542 C CA . MET B 1 53 ? 4.723 1.922 4.605 1 97.94 53 MET B CA 1
ATOM 1543 C C . MET B 1 53 ? 5.422 3.23 4.25 1 97.94 53 MET B C 1
ATOM 1545 O O . MET B 1 53 ? 6.457 3.225 3.584 1 97.94 53 MET B O 1
ATOM 1549 N N . LEU B 1 54 ? 4.848 4.352 4.691 1 98.62 54 LEU B N 1
ATOM 1550 C CA . LEU B 1 54 ? 5.504 5.641 4.5 1 98.62 54 LEU B CA 1
ATOM 1551 C C . LEU B 1 54 ? 6.93 5.609 5.035 1 98.62 54 LEU B C 1
ATOM 1553 O O . LEU B 1 54 ? 7.863 6.051 4.355 1 98.62 54 LEU B O 1
ATOM 1557 N N . GLU B 1 55 ? 7.043 5.082 6.234 1 98.25 55 GLU B N 1
ATOM 1558 C CA . GLU B 1 55 ? 8.352 4.98 6.875 1 98.25 55 GLU B CA 1
ATOM 1559 C C . GLU B 1 55 ? 9.281 4.07 6.078 1 98.25 55 GLU B C 1
ATOM 1561 O O . GLU B 1 55 ? 10.477 4.355 5.953 1 98.25 55 GLU B O 1
ATOM 1566 N N . THR B 1 56 ? 8.766 3.01 5.586 1 97.25 56 THR B N 1
ATOM 1567 C CA . THR B 1 56 ? 9.555 2.092 4.773 1 97.25 56 THR B CA 1
ATOM 1568 C C . THR B 1 56 ? 10.094 2.797 3.529 1 97.25 56 THR B C 1
ATOM 1570 O O . THR B 1 56 ? 11.234 2.568 3.123 1 97.25 56 THR B O 1
ATOM 1573 N N . LEU B 1 57 ? 9.344 3.689 2.963 1 97.38 57 LEU B N 1
ATOM 1574 C CA . LEU B 1 57 ? 9.68 4.316 1.689 1 97.38 57 LEU B CA 1
ATOM 1575 C C . LEU B 1 57 ? 10.578 5.531 1.9 1 97.38 57 LEU B C 1
ATOM 1577 O O . LEU B 1 57 ? 11.469 5.793 1.094 1 97.38 57 LEU B O 1
ATOM 1581 N N . PHE B 1 58 ? 10.375 6.273 3.025 1 98.25 58 PHE B N 1
ATOM 1582 C CA . PHE B 1 58 ? 11.016 7.578 3.148 1 98.25 58 PHE B CA 1
ATOM 1583 C C . PHE B 1 58 ? 12.039 7.574 4.277 1 98.25 58 PHE B C 1
ATOM 1585 O O . PHE B 1 58 ? 12.734 8.57 4.496 1 98.25 58 PHE B O 1
ATOM 1592 N N . GLY B 1 59 ? 12.117 6.445 4.992 1 98.12 59 GLY B N 1
ATOM 1593 C CA . GLY B 1 59 ? 13.047 6.363 6.113 1 98.12 59 GLY B CA 1
ATOM 1594 C C . GLY B 1 59 ? 12.383 6.629 7.453 1 98.12 59 GLY B C 1
ATOM 1595 O O . GLY B 1 59 ? 11.258 7.129 7.508 1 98.12 59 GLY B O 1
ATOM 1596 N N . GLU B 1 60 ? 13.078 6.336 8.5 1 98.69 60 GLU B N 1
ATOM 1597 C CA . GLU B 1 60 ? 12.531 6.434 9.852 1 98.69 60 GLU B CA 1
ATOM 1598 C C . GLU B 1 60 ? 12.367 7.887 10.281 1 98.69 60 GLU B C 1
ATOM 1600 O O . GLU B 1 60 ? 11.422 8.227 10.984 1 98.69 60 GLU B O 1
ATOM 1605 N N . THR B 1 61 ? 13.352 8.703 9.828 1 98.88 61 THR B N 1
ATOM 1606 C CA . THR B 1 61 ? 13.328 10.117 10.172 1 98.88 61 THR B CA 1
ATOM 1607 C C . THR B 1 61 ? 13.695 10.977 8.969 1 98.88 61 THR B C 1
ATOM 1609 O O . THR B 1 61 ? 14.25 10.477 7.988 1 98.88 61 THR B O 1
ATOM 1612 N N . LEU B 1 62 ? 13.305 12.195 9.016 1 98.62 62 LEU B N 1
ATOM 1613 C CA . LEU B 1 62 ? 13.82 13.219 8.109 1 98.62 62 LEU B CA 1
ATOM 1614 C C . LEU B 1 62 ? 14.438 14.375 8.891 1 98.62 62 LEU B C 1
ATOM 1616 O O . LEU B 1 62 ? 14.172 14.531 10.086 1 98.62 62 LEU B O 1
ATOM 1620 N N . VAL B 1 63 ? 15.352 15.039 8.336 1 98.81 63 VAL B N 1
ATOM 1621 C CA . VAL B 1 63 ? 15.898 16.281 8.883 1 98.81 63 VAL B CA 1
ATOM 1622 C C . VAL B 1 63 ? 15.352 17.469 8.102 1 98.81 63 VAL B C 1
ATOM 1624 O O . VAL B 1 63 ? 15.555 17.578 6.887 1 98.81 63 VAL B O 1
ATOM 1627 N N . ASN B 1 64 ? 14.594 18.281 8.797 1 98.75 64 ASN B N 1
ATOM 1628 C CA . ASN B 1 64 ? 13.992 19.406 8.078 1 98.75 64 ASN B CA 1
ATOM 1629 C C . ASN B 1 64 ? 14.984 20.547 7.902 1 98.75 64 ASN B C 1
ATOM 1631 O O . ASN B 1 64 ? 16.141 20.469 8.336 1 98.75 64 ASN B O 1
ATOM 1635 N N . ALA B 1 65 ? 14.586 21.625 7.188 1 98.69 65 ALA B N 1
ATOM 1636 C CA . ALA B 1 65 ? 15.43 22.734 6.785 1 98.69 65 ALA B CA 1
ATOM 1637 C C . ALA B 1 65 ? 16.016 23.453 8 1 98.69 65 ALA B C 1
ATOM 1639 O O . ALA B 1 65 ? 17.047 24.125 7.898 1 98.69 65 ALA B O 1
ATOM 1640 N N . ASP B 1 66 ? 15.398 23.312 9.195 1 98.69 66 ASP B N 1
ATOM 1641 C CA . ASP B 1 66 ? 15.883 23.922 10.422 1 98.69 66 ASP B CA 1
ATOM 1642 C C . ASP B 1 66 ? 16.875 23.016 11.148 1 98.69 66 ASP B C 1
ATOM 1644 O O . ASP B 1 66 ? 17.344 23.328 12.242 1 98.69 66 ASP B O 1
ATOM 1648 N N . GLY B 1 67 ? 17.094 21.781 10.594 1 98.62 67 GLY B N 1
ATOM 1649 C CA . GLY B 1 67 ? 18.016 20.844 11.211 1 98.62 67 GLY B CA 1
ATOM 1650 C C . GLY B 1 67 ? 17.359 19.969 12.258 1 98.62 67 GLY B C 1
ATOM 1651 O O . GLY B 1 67 ? 18.047 19.25 12.992 1 98.62 67 GLY B O 1
ATOM 1652 N N . ARG B 1 68 ? 16.109 20.047 12.359 1 98.69 68 ARG B N 1
ATOM 1653 C CA . ARG B 1 68 ? 15.367 19.25 13.32 1 98.69 68 ARG B CA 1
ATOM 1654 C C . ARG B 1 68 ? 15.109 17.844 12.773 1 98.69 68 ARG B C 1
ATOM 1656 O O . ARG B 1 68 ? 14.727 17.688 11.609 1 98.69 68 ARG B O 1
ATOM 1663 N N . VAL B 1 69 ? 15.336 16.797 13.609 1 98.81 69 VAL B N 1
ATOM 1664 C CA . VAL B 1 69 ? 15.008 15.422 13.266 1 98.81 69 VAL B CA 1
ATOM 1665 C C . VAL B 1 69 ? 13.539 15.148 13.555 1 98.81 69 VAL B C 1
ATOM 1667 O O . VAL B 1 69 ? 13.07 15.352 14.68 1 98.81 69 VAL B O 1
ATOM 1670 N N . VAL B 1 70 ? 12.773 14.75 12.492 1 98.88 70 VAL B N 1
ATOM 1671 C CA . VAL B 1 70 ? 11.344 14.492 12.617 1 98.88 70 VAL B CA 1
ATOM 1672 C C . VAL B 1 70 ? 11.047 13.047 12.242 1 98.88 70 VAL B C 1
ATOM 1674 O O . VAL B 1 70 ? 11.367 12.602 11.141 1 98.88 70 VAL B O 1
ATOM 1677 N N . PRO B 1 71 ? 10.469 12.242 13.133 1 98.88 71 PRO B N 1
ATOM 1678 C CA . PRO B 1 71 ? 10.062 10.891 12.734 1 98.88 71 PRO B CA 1
ATOM 1679 C C . PRO B 1 71 ? 9.008 10.891 11.625 1 98.88 71 PRO B C 1
ATOM 1681 O O . PRO B 1 71 ? 7.988 11.578 11.742 1 98.88 71 PRO B O 1
ATOM 1684 N N . VAL B 1 72 ? 9.195 10.164 10.594 1 98.88 72 VAL B N 1
ATOM 1685 C CA . VAL B 1 72 ? 8.344 10.141 9.406 1 98.88 72 VAL B CA 1
ATOM 1686 C C . VAL B 1 72 ? 6.957 9.617 9.773 1 98.88 72 VAL B C 1
ATOM 1688 O O . VAL B 1 72 ? 5.945 10.109 9.266 1 98.88 72 VAL B O 1
ATOM 1691 N N . ARG B 1 73 ? 6.918 8.656 10.688 1 98.81 73 ARG B N 1
ATOM 1692 C CA . ARG B 1 73 ? 5.625 8.094 11.07 1 98.81 73 ARG B CA 1
ATOM 1693 C C . ARG B 1 73 ? 4.738 9.148 11.719 1 98.81 73 ARG B C 1
ATOM 1695 O O . ARG B 1 73 ? 3.516 9.125 11.562 1 98.81 73 ARG B O 1
ATOM 1702 N N . LEU B 1 74 ? 5.336 10.094 12.406 1 98.81 74 LEU B N 1
ATOM 1703 C CA . LEU B 1 74 ? 4.539 11.141 13.031 1 98.81 74 LEU B CA 1
ATOM 1704 C C . LEU B 1 74 ? 3.898 12.039 11.977 1 98.81 74 LEU B C 1
ATOM 1706 O O . LEU B 1 74 ? 2.771 12.508 12.148 1 98.81 74 LEU B O 1
ATOM 1710 N N . VAL B 1 75 ? 4.59 12.281 10.891 1 98.81 75 VAL B N 1
ATOM 1711 C CA . VAL B 1 75 ? 4.031 13.055 9.789 1 98.81 75 VAL B CA 1
ATOM 1712 C C . VAL B 1 75 ? 2.875 12.289 9.148 1 98.81 75 VAL B C 1
ATOM 1714 O O . VAL B 1 75 ? 1.829 12.867 8.844 1 98.81 75 VAL B O 1
ATOM 1717 N N . GLY B 1 76 ? 3.105 11 8.961 1 98.81 76 GLY B N 1
ATOM 1718 C CA . GLY B 1 76 ? 2.027 10.172 8.445 1 98.81 76 GLY B CA 1
ATOM 1719 C C . GLY B 1 76 ? 0.802 10.156 9.344 1 98.81 76 GLY B C 1
ATOM 1720 O O . GLY B 1 76 ? -0.328 10.25 8.852 1 98.81 76 GLY B O 1
ATOM 1721 N N . GLU B 1 77 ? 1.043 10.039 10.641 1 98.62 77 GLU B N 1
ATOM 1722 C CA . GLU B 1 77 ? -0.054 10.078 11.602 1 98.62 77 GLU B CA 1
ATOM 1723 C C . GLU B 1 77 ? -0.798 11.406 11.539 1 98.62 77 GLU B C 1
ATOM 1725 O O . GLU B 1 77 ? -2.029 11.438 11.602 1 98.62 77 GLU B O 1
ATOM 1730 N N . GLN B 1 78 ? -0.09 12.43 11.445 1 97.94 78 GLN B N 1
ATOM 1731 C CA . GLN B 1 78 ? -0.704 13.742 11.312 1 97.94 78 GLN B CA 1
ATOM 1732 C C . GLN B 1 78 ? -1.619 13.805 10.094 1 97.94 78 GLN B C 1
ATOM 1734 O O . GLN B 1 78 ? -2.758 14.266 10.188 1 97.94 78 GLN B O 1
ATOM 1739 N N . HIS B 1 79 ? -1.134 13.352 8.93 1 97.81 79 HIS B N 1
ATOM 1740 C CA . HIS B 1 79 ? -1.903 13.375 7.688 1 97.81 79 HIS B CA 1
ATOM 1741 C C . HIS B 1 79 ? -3.227 12.641 7.848 1 97.81 79 HIS B C 1
ATOM 1743 O O . HIS B 1 79 ? -4.289 13.18 7.527 1 97.81 79 HIS B O 1
ATOM 1749 N N . VAL B 1 80 ? -3.125 11.469 8.383 1 97.75 80 VAL B N 1
ATOM 1750 C CA . VAL B 1 80 ? -4.301 10.609 8.469 1 97.75 80 VAL B CA 1
ATOM 1751 C C . VAL B 1 80 ? -5.281 11.172 9.492 1 97.75 80 VAL B C 1
ATOM 1753 O O . VAL B 1 80 ? -6.492 11.188 9.258 1 97.75 80 VAL B O 1
ATOM 1756 N N . ARG B 1 81 ? -4.812 11.688 10.609 1 96.5 81 ARG B N 1
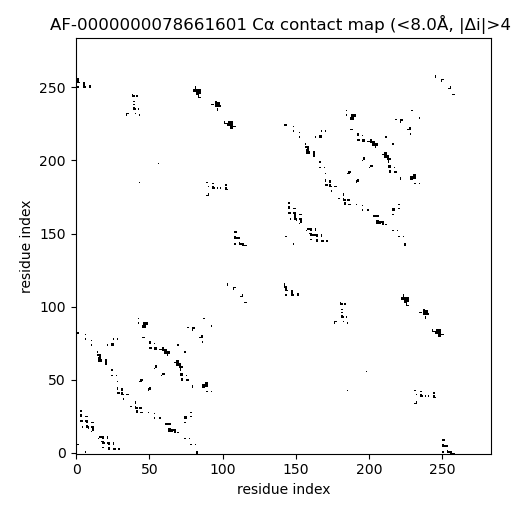ATOM 1757 C CA . ARG B 1 81 ? -5.684 12.281 11.617 1 96.5 81 ARG B CA 1
ATOM 1758 C C . ARG B 1 81 ? -6.371 13.531 11.086 1 96.5 81 ARG B C 1
ATOM 1760 O O . ARG B 1 81 ? -7.543 13.773 11.383 1 96.5 81 ARG B O 1
ATOM 1767 N N . GLU B 1 82 ? -5.676 14.281 10.367 1 95.06 82 GLU B N 1
ATOM 1768 C CA . GLU B 1 82 ? -6.27 15.484 9.797 1 95.06 82 GLU B CA 1
ATOM 1769 C C . GLU B 1 82 ? -7.387 15.133 8.82 1 95.06 82 GLU B C 1
ATOM 1771 O O . GLU B 1 82 ? -8.398 15.836 8.742 1 95.06 82 GLU B O 1
ATOM 1776 N N . ASP B 1 83 ? -7.191 14.047 8.125 1 94.69 83 ASP B N 1
ATOM 1777 C CA . ASP B 1 83 ? -8.172 13.664 7.117 1 94.69 83 ASP B CA 1
ATOM 1778 C C . ASP B 1 83 ? -9.344 12.914 7.746 1 94.69 83 ASP B C 1
ATOM 1780 O O . ASP B 1 83 ? -10.492 13.078 7.324 1 94.69 83 ASP B O 1
ATOM 1784 N N . LEU B 1 84 ? -9.047 12.078 8.805 1 95.31 84 LEU B N 1
ATOM 1785 C CA . LEU B 1 84 ? -10.062 11.125 9.234 1 95.31 84 LEU B CA 1
ATOM 1786 C C . LEU B 1 84 ? -10.461 11.367 10.688 1 95.31 84 LEU B C 1
ATOM 1788 O O . LEU B 1 84 ? -11.477 10.844 11.148 1 95.31 84 LEU B O 1
ATOM 1792 N N . GLY B 1 85 ? -9.734 12.141 11.406 1 93.56 85 GLY B N 1
ATOM 1793 C CA . GLY B 1 85 ? -10 12.367 12.82 1 93.56 85 GLY B CA 1
ATOM 1794 C C . GLY B 1 85 ? -9.398 11.297 13.711 1 93.56 85 GLY B C 1
ATOM 1795 O O . GLY B 1 85 ? -9.188 11.531 14.906 1 93.56 85 GLY B O 1
ATOM 1796 N N . SER B 1 86 ? -9.164 10.148 13.148 1 96.12 86 SER B N 1
ATOM 1797 C CA . SER B 1 86 ? -8.539 9.008 13.812 1 96.12 86 SER B CA 1
ATOM 1798 C C . SER B 1 86 ? -7.715 8.18 12.828 1 96.12 86 SER B C 1
ATOM 1800 O O . SER B 1 86 ? -7.707 8.453 11.633 1 96.12 86 SER B O 1
ATOM 1802 N N . ILE B 1 87 ? -6.996 7.262 13.352 1 97.81 87 ILE B N 1
ATOM 1803 C CA . ILE B 1 87 ? -6.188 6.391 12.5 1 97.81 87 ILE B CA 1
ATOM 1804 C C . ILE B 1 87 ? -6.809 4.996 12.453 1 97.81 87 ILE B C 1
ATOM 1806 O O . ILE B 1 87 ? -6.688 4.223 13.406 1 97.81 87 ILE B O 1
ATOM 1810 N N . PRO B 1 88 ? -7.422 4.719 11.414 1 98.12 88 PRO B N 1
ATOM 1811 C CA . PRO B 1 88 ? -7.949 3.357 11.297 1 98.12 88 PRO B CA 1
ATOM 1812 C C . PRO B 1 88 ? -6.867 2.336 10.945 1 98.12 88 PRO B C 1
ATOM 1814 O O . PRO B 1 88 ? -5.758 2.713 10.555 1 98.12 88 PRO B O 1
ATOM 1817 N N . SER B 1 89 ? -7.215 1.041 11.172 1 98 89 SER B N 1
ATOM 1818 C CA . SER B 1 89 ? -6.445 -0.054 10.594 1 98 89 SER B CA 1
ATOM 1819 C C . SER B 1 89 ? -6.898 -0.36 9.172 1 98 89 SER B C 1
ATOM 1821 O O . SER B 1 89 ? -7.965 0.086 8.742 1 98 89 SER B O 1
ATOM 1823 N N . PHE B 1 90 ? -6.125 -1.055 8.453 1 98.25 90 PHE B N 1
ATOM 1824 C CA . PHE B 1 90 ? -6.578 -1.525 7.152 1 98.25 90 PHE B CA 1
ATOM 1825 C C . PHE B 1 90 ? -7.832 -2.383 7.293 1 98.25 90 PHE B C 1
ATOM 1827 O O . PHE B 1 90 ? -8.734 -2.32 6.453 1 98.25 90 PHE B O 1
ATOM 1834 N N . ALA B 1 91 ? -7.918 -3.176 8.352 1 98.44 91 ALA B N 1
ATOM 1835 C CA . ALA B 1 91 ? -9.07 -4.047 8.562 1 98.44 91 ALA B CA 1
ATOM 1836 C C . ALA B 1 91 ? -10.359 -3.236 8.672 1 98.44 91 ALA B C 1
ATOM 1838 O O . ALA B 1 91 ? -11.422 -3.688 8.242 1 98.44 91 ALA B O 1
ATOM 1839 N N . ASP B 1 92 ? -10.273 -2.023 9.219 1 98.06 92 ASP B N 1
ATOM 1840 C CA . ASP B 1 92 ? -11.445 -1.159 9.344 1 98.06 92 ASP B CA 1
ATOM 1841 C C . ASP B 1 92 ? -12.023 -0.822 7.969 1 98.06 92 ASP B C 1
ATOM 1843 O O . ASP B 1 92 ? -13.242 -0.747 7.805 1 98.06 92 ASP B O 1
ATOM 1847 N N . TRP B 1 93 ? -11.172 -0.631 6.973 1 98.38 93 TRP B N 1
ATOM 1848 C CA . TRP B 1 93 ? -11.602 -0.396 5.598 1 98.38 93 TRP B CA 1
ATOM 1849 C C . TRP B 1 93 ? -12.086 -1.688 4.949 1 98.38 93 TRP B C 1
ATOM 1851 O O . TRP B 1 93 ? -13.172 -1.73 4.367 1 98.38 93 TRP B O 1
ATOM 1861 N N . ALA B 1 94 ? -11.289 -2.75 5.105 1 98.25 94 ALA B N 1
ATOM 1862 C CA . ALA B 1 94 ? -11.5 -3.996 4.375 1 98.25 94 ALA B CA 1
ATOM 1863 C C . ALA B 1 94 ? -12.82 -4.652 4.785 1 98.25 94 ALA B C 1
ATOM 1865 O O . ALA B 1 94 ? -13.492 -5.27 3.957 1 98.25 94 ALA B O 1
ATOM 1866 N N . ARG B 1 95 ? -13.203 -4.5 5.992 1 97.88 95 ARG B N 1
ATOM 1867 C CA . ARG B 1 95 ? -14.414 -5.129 6.496 1 97.88 95 ARG B CA 1
ATOM 1868 C C . ARG B 1 95 ? -15.656 -4.508 5.855 1 97.88 95 ARG B C 1
ATOM 1870 O O . ARG B 1 95 ? -16.734 -5.102 5.883 1 97.88 95 ARG B O 1
ATOM 1877 N N . LEU B 1 96 ? -15.508 -3.346 5.301 1 98.19 96 LEU B N 1
ATOM 1878 C CA . LEU B 1 96 ? -16.625 -2.639 4.691 1 98.19 96 LEU B CA 1
ATOM 1879 C C . LEU B 1 96 ? -16.734 -2.969 3.207 1 98.19 96 LEU B C 1
ATOM 1881 O O . LEU B 1 96 ? -17.641 -2.482 2.521 1 98.19 96 LEU B O 1
ATOM 1885 N N . ILE B 1 97 ? -15.82 -3.832 2.666 1 98.19 97 ILE B N 1
ATOM 1886 C CA . ILE B 1 97 ? -15.852 -4.25 1.269 1 98.19 97 ILE B CA 1
ATOM 1887 C C . ILE B 1 97 ? -16.906 -5.344 1.082 1 98.19 97 ILE B C 1
ATOM 1889 O O . ILE B 1 97 ? -16.859 -6.379 1.756 1 98.19 97 ILE B O 1
ATOM 1893 N N . THR B 1 98 ? -17.828 -5.129 0.181 1 97.38 98 THR B N 1
ATOM 1894 C CA . THR B 1 98 ? -18.781 -6.164 -0.169 1 97.38 98 THR B CA 1
ATOM 1895 C C . THR B 1 98 ? -18.109 -7.32 -0.897 1 97.38 98 THR B C 1
ATOM 1897 O O . THR B 1 98 ? -17.516 -7.129 -1.966 1 97.38 98 THR B O 1
ATOM 1900 N N . PRO B 1 99 ? -18.203 -8.523 -0.34 1 94.94 99 PRO B N 1
ATOM 1901 C CA . PRO B 1 99 ? -17.562 -9.656 -1.002 1 94.94 99 PRO B CA 1
ATOM 1902 C C . PRO B 1 99 ? -18.109 -9.906 -2.406 1 94.94 99 PRO B C 1
ATOM 1904 O O . PRO B 1 99 ? -19.297 -9.758 -2.645 1 94.94 99 PRO B O 1
ATOM 1907 N N . GLN B 1 100 ? -17.188 -10.094 -3.328 1 95.5 100 GLN B N 1
ATOM 1908 C CA . GLN B 1 100 ? -17.516 -10.438 -4.707 1 95.5 100 GLN B CA 1
ATOM 1909 C C . GLN B 1 100 ? -16.953 -11.805 -5.086 1 95.5 100 GLN B C 1
ATOM 1911 O O . GLN B 1 100 ? -15.945 -12.242 -4.516 1 95.5 100 GLN B O 1
ATOM 1916 N N . ALA B 1 101 ? -17.547 -12.531 -6.051 1 92.31 101 ALA B N 1
ATOM 1917 C CA . ALA B 1 101 ? -17.109 -13.859 -6.488 1 92.31 101 ALA B CA 1
ATOM 1918 C C . ALA B 1 101 ? -15.672 -13.836 -6.984 1 92.31 101 ALA B C 1
ATOM 1920 O O . ALA B 1 101 ? -14.922 -14.789 -6.777 1 92.31 101 ALA B O 1
ATOM 1921 N N . TRP B 1 102 ? -15.25 -12.758 -7.594 1 92.44 102 TRP B N 1
ATOM 1922 C CA . TRP B 1 102 ? -13.93 -12.688 -8.219 1 92.44 102 TRP B CA 1
ATOM 1923 C C . TRP B 1 102 ? -12.828 -12.672 -7.168 1 92.44 102 TRP B C 1
ATOM 1925 O O . TRP B 1 102 ? -11.656 -12.898 -7.488 1 92.44 102 TRP B O 1
ATOM 1935 N N . MET B 1 103 ? -13.164 -12.367 -5.969 1 91.5 103 MET B N 1
ATOM 1936 C CA . MET B 1 103 ? -12.164 -12.312 -4.902 1 91.5 103 MET B CA 1
ATOM 1937 C C . MET B 1 103 ? -11.656 -13.711 -4.559 1 91.5 103 MET B C 1
ATOM 1939 O O . MET B 1 103 ? -10.625 -13.859 -3.898 1 91.5 103 MET B O 1
ATOM 1943 N N . LEU B 1 104 ? -12.414 -14.734 -5.012 1 84.25 104 LEU B N 1
ATOM 1944 C CA . LEU B 1 104 ? -12.148 -16.109 -4.625 1 84.25 104 LEU B CA 1
ATOM 1945 C C . LEU B 1 104 ? -11.586 -16.906 -5.801 1 84.25 104 LEU B C 1
ATOM 1947 O O . LEU B 1 104 ? -11.18 -18.062 -5.641 1 84.25 104 LEU B O 1
ATOM 1951 N N . ARG B 1 105 ? -11.602 -16.328 -6.883 1 69.81 105 ARG B N 1
ATOM 1952 C CA . ARG B 1 105 ? -11.289 -17.078 -8.102 1 69.81 105 ARG B CA 1
ATOM 1953 C C . ARG B 1 105 ? -9.781 -17.156 -8.312 1 69.81 105 ARG B C 1
ATOM 1955 O O . ARG B 1 105 ? -9.18 -16.234 -8.867 1 69.81 105 ARG B O 1
ATOM 1962 N N . GLY B 1 106 ? -9.203 -17.969 -7.621 1 64.06 106 GLY B N 1
ATOM 1963 C CA . GLY B 1 106 ? -7.781 -18.156 -7.875 1 64.06 106 GLY B CA 1
ATOM 1964 C C . GLY B 1 106 ? -7.484 -19.344 -8.758 1 64.06 106 GLY B C 1
ATOM 1965 O O . GLY B 1 106 ? -8.305 -20.266 -8.883 1 64.06 106 GLY B O 1
ATOM 1966 N N . ASN B 1 107 ? -6.531 -19.156 -9.703 1 62.31 107 ASN B N 1
ATOM 1967 C CA . ASN B 1 107 ? -6.043 -20.281 -10.492 1 62.31 107 ASN B CA 1
ATOM 1968 C C . ASN B 1 107 ? -5.359 -21.328 -9.617 1 62.31 107 ASN B C 1
ATOM 1970 O O . ASN B 1 107 ? -4.574 -20.984 -8.734 1 62.31 107 ASN B O 1
ATOM 1974 N N . PRO B 1 108 ? -5.945 -22.516 -9.742 1 62.03 108 PRO B N 1
ATOM 1975 C CA . PRO B 1 108 ? -5.305 -23.562 -8.953 1 62.03 108 PRO B CA 1
ATOM 1976 C C . PRO 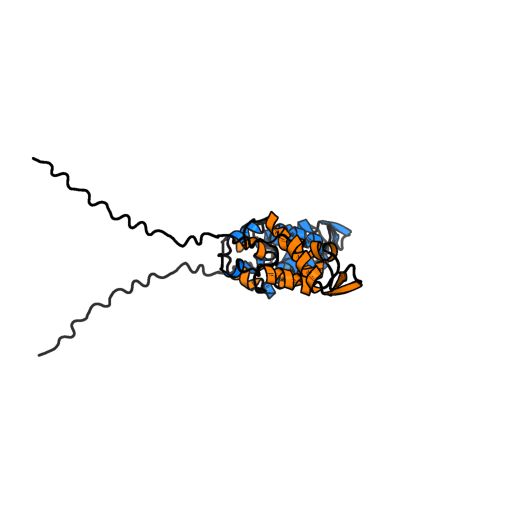B 1 108 ? -3.795 -23.641 -9.18 1 62.03 108 PRO B C 1
ATOM 1978 O O . PRO B 1 108 ? -3.332 -23.547 -10.32 1 62.03 108 PRO B O 1
ATOM 1981 N N . LEU B 1 109 ? -3.072 -23.25 -8.273 1 62.47 109 LEU B N 1
ATOM 1982 C CA . LEU B 1 109 ? -1.634 -23.469 -8.359 1 62.47 109 LEU B CA 1
ATOM 1983 C C . LEU B 1 109 ? -1.312 -24.953 -8.258 1 62.47 109 LEU B C 1
ATOM 1985 O O . LEU B 1 109 ? -1.997 -25.703 -7.551 1 62.47 109 LEU B O 1
ATOM 1989 N N . ASP B 1 110 ? -0.742 -25.422 -9.258 1 54.56 110 ASP B N 1
ATOM 1990 C CA . ASP B 1 110 ? -0.343 -26.828 -9.203 1 54.56 110 ASP B CA 1
ATOM 1991 C C . ASP B 1 110 ? 0.271 -27.172 -7.844 1 54.56 110 ASP B C 1
ATOM 1993 O O . ASP B 1 110 ? 1.189 -26.484 -7.387 1 54.56 110 ASP B O 1
ATOM 1997 N N . GLY B 1 111 ? -0.328 -28.203 -7.117 1 52.75 111 GLY B N 1
ATOM 1998 C CA . GLY B 1 111 ? 0.119 -28.75 -5.844 1 52.75 111 GLY B CA 1
ATOM 1999 C C . GLY B 1 111 ? -0.579 -28.125 -4.652 1 52.75 111 GLY B C 1
ATOM 2000 O O . GLY B 1 111 ? -0.414 -28.578 -3.52 1 52.75 111 GLY B O 1
ATOM 2001 N N . ALA B 1 112 ? -1.142 -26.953 -4.934 1 53.47 112 ALA B N 1
ATOM 2002 C CA . ALA B 1 112 ? -1.834 -26.344 -3.805 1 53.47 112 ALA B CA 1
ATOM 2003 C C . ALA B 1 112 ? -3.262 -26.859 -3.686 1 53.47 112 ALA B C 1
ATOM 2005 O O . ALA B 1 112 ? -3.988 -26.938 -4.68 1 53.47 112 ALA B O 1
ATOM 2006 N N . GLU B 1 113 ? -3.51 -27.641 -2.857 1 48.41 113 GLU B N 1
ATOM 2007 C CA . GLU B 1 113 ? -4.902 -27.969 -2.553 1 48.41 113 GLU B CA 1
ATOM 2008 C C . GLU B 1 113 ? -5.738 -26.703 -2.408 1 48.41 113 GLU B C 1
ATOM 2010 O O . GLU B 1 113 ? -5.348 -25.766 -1.706 1 48.41 113 GLU B O 1
ATOM 2015 N N . GLY B 1 114 ? -6.332 -26.375 -3.482 1 45.03 114 GLY B N 1
ATOM 2016 C CA . GLY B 1 114 ? -7.215 -25.219 -3.518 1 45.03 114 GLY B CA 1
ATOM 2017 C C . GLY B 1 114 ? -8.062 -25.078 -2.266 1 45.03 114 GLY B C 1
ATOM 2018 O O . GLY B 1 114 ? -8.859 -25.969 -1.945 1 45.03 114 GLY B O 1
ATOM 2019 N N . VAL B 1 115 ? -7.625 -24.453 -1.282 1 42.12 115 VAL B N 1
ATOM 2020 C CA . VAL B 1 115 ? -8.547 -24.203 -0.182 1 42.12 115 VAL B CA 1
ATOM 2021 C C . VAL B 1 115 ? -9.727 -23.359 -0.681 1 42.12 115 VAL B C 1
ATOM 2023 O O . VAL B 1 115 ? -9.547 -22.219 -1.124 1 42.12 115 VAL B O 1
ATOM 2026 N N . THR B 1 116 ? -10.719 -24.062 -1.163 1 42.16 116 THR B N 1
ATOM 2027 C CA . THR B 1 116 ? -11.977 -23.391 -1.44 1 42.16 116 THR B CA 1
ATOM 2028 C C . THR B 1 116 ? -12.516 -22.719 -0.18 1 42.16 116 THR B C 1
ATOM 2030 O O . THR B 1 116 ? -12.711 -23.375 0.842 1 42.16 116 THR B O 1
ATOM 2033 N N . ILE B 1 117 ? -12.281 -21.5 0.051 1 41.81 117 ILE B N 1
ATOM 2034 C CA . ILE B 1 117 ? -12.898 -20.781 1.162 1 41.81 117 ILE B CA 1
ATOM 2035 C C . ILE B 1 117 ? -14.406 -20.672 0.926 1 41.81 117 ILE B C 1
ATOM 2037 O O . ILE B 1 117 ? -14.844 -20.062 -0.056 1 41.81 117 ILE B O 1
ATOM 2041 N N . ASP B 1 118 ? -15.172 -21.547 1.484 1 41.31 118 ASP B N 1
ATOM 2042 C CA . ASP B 1 118 ? -16.625 -21.422 1.552 1 41.31 118 ASP B CA 1
ATOM 2043 C C . ASP B 1 118 ? -17.031 -20.125 2.246 1 41.31 118 ASP B C 1
ATOM 2045 O O . ASP B 1 118 ? -16.828 -19.969 3.453 1 41.31 118 ASP B O 1
ATOM 2049 N N . MET B 1 119 ? -16.922 -19.062 1.587 1 41.12 119 MET B N 1
ATOM 2050 C CA . MET B 1 119 ? -17.562 -17.906 2.223 1 41.12 119 MET B CA 1
ATOM 2051 C C . MET B 1 119 ? -19.078 -18.094 2.268 1 41.12 119 MET B C 1
ATOM 2053 O O . MET B 1 119 ? -19.703 -18.344 1.238 1 41.12 119 MET B O 1
ATOM 2057 N N . PRO B 1 120 ? -19.75 -18.406 3.355 1 39.22 120 PRO B N 1
ATOM 2058 C CA . PRO B 1 120 ? -21.219 -18.422 3.352 1 39.22 120 PRO B CA 1
ATOM 2059 C C . PRO B 1 120 ? -21.812 -17.141 2.781 1 39.22 120 PRO B C 1
ATOM 2061 O O . PRO B 1 120 ? -21.453 -16.031 3.207 1 39.22 120 PRO B O 1
ATOM 2064 N N . LEU B 1 121 ? -22.047 -17.172 1.53 1 42.47 121 LEU B N 1
ATOM 2065 C CA . LEU B 1 121 ? -22.922 -16.109 1.072 1 42.47 121 LEU B CA 1
ATOM 2066 C C . LEU B 1 121 ? -24.156 -15.992 1.969 1 42.47 121 LEU B C 1
ATOM 2068 O O . LEU B 1 121 ? -24.875 -16.984 2.172 1 42.47 121 LEU B O 1
ATOM 2072 N N . SER B 1 122 ? -24.094 -15.344 2.998 1 38.78 122 SER B N 1
ATOM 2073 C CA . SER B 1 122 ? -25.281 -15.141 3.814 1 38.78 122 SER B CA 1
ATOM 2074 C C . SER B 1 122 ? -26.484 -14.781 2.953 1 38.78 122 SER B C 1
ATOM 2076 O O . SER B 1 122 ? -26.703 -13.617 2.633 1 38.78 122 SER B O 1
ATOM 2078 N N . ASP B 1 123 ? -26.609 -15.422 1.804 1 34.03 123 ASP B N 1
ATOM 2079 C CA . ASP B 1 123 ? -27.891 -15.109 1.176 1 34.03 123 ASP B CA 1
ATOM 2080 C C . ASP B 1 123 ? -29.047 -15.375 2.135 1 34.03 123 ASP B C 1
ATOM 2082 O O . ASP B 1 123 ? -30.172 -14.938 1.889 1 34.03 123 ASP B O 1
ATOM 2086 N N . GLU B 1 124 ? -29 -16.531 2.906 1 33 124 GLU B N 1
ATOM 2087 C CA . GLU B 1 124 ? -30.312 -17 3.344 1 33 124 GLU B CA 1
ATOM 2088 C C . GLU B 1 124 ? -30.906 -16.078 4.41 1 33 124 GLU B C 1
ATOM 2090 O O . GLU B 1 124 ? -30.531 -16.172 5.586 1 33 124 GLU B O 1
ATOM 2095 N N . ALA B 1 125 ? -31.125 -14.766 4.262 1 33.28 125 ALA B N 1
ATOM 2096 C CA . ALA B 1 125 ? -32.156 -14.18 5.105 1 33.28 125 ALA B CA 1
ATOM 2097 C C . ALA B 1 125 ? -33.438 -15.031 5.078 1 33.28 125 ALA B C 1
ATOM 2099 O O . ALA B 1 125 ? -34.125 -15.062 4.074 1 33.28 125 ALA B O 1
ATOM 2100 N N . VAL B 1 126 ? -33.406 -16.25 5.668 1 28.83 126 VAL B N 1
ATOM 2101 C CA . VAL B 1 126 ? -34.562 -17.109 5.875 1 28.83 126 VAL B CA 1
ATOM 2102 C C . VAL B 1 126 ? -35.75 -16.266 6.367 1 28.83 126 VAL B C 1
ATOM 2104 O O . VAL B 1 126 ? -35.656 -15.562 7.371 1 28.83 126 VAL B O 1
ATOM 2107 N N . SER B 1 127 ? -36.562 -15.727 5.438 1 30.23 127 SER B N 1
ATOM 2108 C CA . SER B 1 127 ? -37.906 -15.195 5.707 1 30.23 127 SER B CA 1
ATOM 2109 C C . SER B 1 127 ? -38.656 -16.078 6.695 1 30.23 127 SER B C 1
ATOM 2111 O O . SER B 1 127 ? -38.969 -17.219 6.391 1 30.23 127 SER B O 1
ATOM 2113 N N . SER B 1 128 ? -38.188 -16.047 7.91 1 29.47 128 SER B N 1
ATOM 2114 C CA . SER B 1 128 ? -38.938 -16.703 8.984 1 29.47 128 SER B CA 1
ATOM 2115 C C . SER B 1 128 ? -40.438 -16.438 8.852 1 29.47 128 SER B C 1
ATOM 2117 O O . SER B 1 128 ? -40.906 -15.305 9.016 1 29.47 128 SER B O 1
ATOM 2119 N N . ARG B 1 129 ? -41 -17.031 7.77 1 27.67 129 ARG B N 1
ATOM 2120 C CA . ARG B 1 129 ? -42.469 -17.062 7.73 1 27.67 129 ARG B CA 1
ATOM 2121 C C . ARG B 1 129 ? -43.031 -17.547 9.055 1 27.67 129 ARG B C 1
ATOM 2123 O O . ARG B 1 129 ? -42.875 -18.703 9.422 1 27.67 129 ARG B O 1
ATOM 2130 N N . ASN B 1 130 ? -42.844 -16.734 10.102 1 30.55 130 ASN B N 1
ATOM 2131 C CA . ASN B 1 130 ? -43.562 -16.969 11.352 1 30.55 130 ASN B CA 1
ATOM 2132 C C . ASN B 1 130 ? -45.031 -17.281 11.109 1 30.55 130 ASN B C 1
ATOM 2134 O O . ASN B 1 130 ? -45.781 -16.422 10.664 1 30.55 130 ASN B O 1
ATOM 2138 N N . GLU B 1 131 ? -45.281 -18.438 10.406 1 29.95 131 GLU B N 1
ATOM 2139 C CA . GLU B 1 131 ? -46.656 -18.844 10.305 1 29.95 131 GLU B CA 1
ATOM 2140 C C . GLU B 1 131 ? -47.344 -18.812 11.664 1 29.95 131 GLU B C 1
ATOM 2142 O O . GLU B 1 131 ? -46.812 -19.281 12.656 1 29.95 131 GLU B O 1
ATOM 2147 N N . PRO B 1 132 ? -48.375 -17.938 11.812 1 32.09 132 PRO B N 1
ATOM 2148 C CA . PRO B 1 132 ? -49.156 -17.703 13.031 1 32.09 132 PRO B CA 1
ATOM 2149 C C . PRO B 1 132 ? -49.719 -18.984 13.609 1 32.09 132 PRO B C 1
ATOM 2151 O O . PRO B 1 132 ? -50.125 -19.875 12.859 1 32.09 132 PRO B O 1
ATOM 2154 N N . SER B 1 133 ? -49.094 -19.562 14.617 1 30.95 133 SER B N 1
ATOM 2155 C CA . SER B 1 133 ? -49.594 -20.734 15.352 1 30.95 133 SER B CA 1
ATOM 2156 C C . SER B 1 133 ? -51.062 -20.609 15.641 1 30.95 133 SER B C 1
ATOM 2158 O O . SER B 1 133 ? -51.531 -19.562 16.125 1 30.95 133 SER B O 1
ATOM 2160 N N . VAL B 1 134 ? -51.906 -21.297 14.867 1 31.12 134 VAL B N 1
ATOM 2161 C CA . VAL B 1 134 ? -53.375 -21.453 14.969 1 31.12 134 VAL B CA 1
ATOM 2162 C C . VAL B 1 134 ? -53.75 -21.719 16.422 1 31.12 134 VAL B C 1
ATOM 2164 O O . VAL B 1 134 ? -53.031 -22.422 17.141 1 31.12 134 VAL B O 1
ATOM 2167 N N . GLY B 1 135 ? -54.531 -20.781 17 1 30.31 135 GLY B N 1
ATOM 2168 C CA . GLY B 1 135 ? -55.25 -20.609 18.25 1 30.31 135 GLY B CA 1
ATOM 2169 C C . GLY B 1 135 ? -56 -21.844 18.688 1 30.31 135 GLY B C 1
ATOM 2170 O O . GLY B 1 135 ? -56.969 -22.25 18.031 1 30.31 135 GLY B O 1
ATOM 2171 N N . GLY B 1 136 ? -55.281 -22.969 18.938 1 26.77 136 GLY B N 1
ATOM 2172 C CA . GLY B 1 136 ? -56.031 -24.125 19.359 1 26.77 136 GLY B CA 1
ATOM 2173 C C . GLY B 1 136 ? -57.062 -23.812 20.438 1 26.77 136 GLY B C 1
ATOM 2174 O O . GLY B 1 136 ? -56.906 -22.844 21.188 1 26.77 136 GLY B O 1
ATOM 2175 N N . ALA B 1 137 ? -58.281 -24.172 20.203 1 31.3 137 ALA B N 1
ATOM 2176 C CA . ALA B 1 137 ? -59.594 -24.156 20.859 1 31.3 137 ALA B CA 1
ATOM 2177 C C . ALA B 1 137 ? -59.5 -24.766 22.25 1 31.3 137 ALA B C 1
ATOM 2179 O O . ALA B 1 137 ? -59.281 -25.969 22.391 1 31.3 137 ALA B O 1
ATOM 2180 N N . VAL B 1 138 ? -58.719 -24.266 23.141 1 27.94 138 VAL B N 1
ATOM 2181 C CA . VAL B 1 138 ? -58.875 -24.891 24.453 1 27.94 138 VAL B CA 1
ATOM 2182 C C . VAL B 1 138 ? -60.312 -24.859 24.891 1 27.94 138 VAL B C 1
ATOM 2184 O O . VAL B 1 138 ? -60.938 -23.797 24.922 1 27.94 138 VAL B O 1
ATOM 2187 N N . ILE B 1 139 ? -61.031 -25.969 24.703 1 30.39 139 ILE B N 1
ATOM 2188 C CA . ILE B 1 139 ? -62.375 -26.391 25.047 1 30.39 139 ILE B CA 1
ATOM 2189 C C . ILE B 1 139 ? -62.656 -26.094 26.516 1 30.39 139 ILE B C 1
ATOM 2191 O O . ILE B 1 139 ? -62 -26.656 27.406 1 30.39 139 ILE B O 1
ATOM 2195 N N . THR B 1 140 ? -62.938 -24.859 26.828 1 26.44 140 THR B N 1
ATOM 2196 C CA . THR B 1 140 ? -63.469 -24.516 28.141 1 26.44 140 THR B CA 1
ATOM 2197 C C . THR B 1 140 ? -64.688 -25.359 28.5 1 26.44 140 THR B C 1
ATOM 2199 O O . THR B 1 140 ? -65.75 -25.25 27.844 1 26.44 140 THR B O 1
ATOM 2202 N N . VAL B 1 141 ? -64.562 -26.594 28.875 1 25.25 141 VAL B N 1
ATOM 2203 C CA . VAL B 1 141 ? -65.625 -27.438 29.422 1 25.25 141 VAL B CA 1
ATOM 2204 C C . VAL B 1 141 ? -66.312 -26.703 30.562 1 25.25 141 VAL B C 1
ATOM 2206 O O . VAL B 1 141 ? -65.688 -26.312 31.547 1 25.25 141 VAL B O 1
ATOM 2209 N N . ILE B 1 142 ? -67.562 -26.156 30.266 1 25.45 142 ILE B N 1
ATOM 2210 C CA . ILE B 1 142 ? -68.562 -25.828 31.25 1 25.45 142 ILE B CA 1
ATOM 2211 C C . ILE B 1 142 ? -69 -27.094 32 1 25.45 142 ILE B C 1
ATOM 2213 O O . ILE B 1 142 ? -69.125 -28.156 31.406 1 25.45 142 ILE B O 1
#

Sequence (284 aa):
MAHCYYHALSSVRKWGGTVDDYLPLHQWFDQSKAILADPRHRALRHHAEGIFMLETLFGETLVNADGRVVPVRLVGEQHVREDLGSIPSFADWARLITPQAWMLRGNPLDGAEGVTIDMPLSDEAVSSRNEPSVGGAVITVIMAHCYYHALSSVRKWGGTVDDYLPLHQWFDQSKAILADPRHRALRHHAEGIFMLETLFGETLVNADGRVVPVRLVGEQHVREDLGSIPSFADWARLITPQAWMLRGNPLDGAEGVTIDMPLSDEAVSSRNEPSVGGAVITVI

InterPro domains:
  IPR054061 Domain of unknown function DUF6915 [PF21866] (2-103)

pLDDT: mean 81.35, std 26.36, range [23.06, 98.88]

Nearest PDB structures (foldseek):
  6pxk-assembly2_H  TM=2.311E-01  e=1.227E+00  Escherichia coli
  4bx2-assembly1_B  TM=3.210E-01  e=7.695E+00  Mus musculus
  6pxk-assembly2_H  TM=2.311E-01  e=7.539E-01  Escherichia coli

Secondary structure (DSSP, 8-state):
---HHHHHHHHHHHH-S-HHHHHHHHHHHHGGGGT-SSGGGGGGTSSHHHHHHHHHHH-SEEE-TTS-EEEHHHHHHHHHHHHHSS---HHHHHTTBPP-GGGS-----TTS---------TT-------------------/---HHHHHHHHHHHH-S-HHHHHHHHHHHHGGGGT-SSGGGGGGTSSHHHHHHHHHHH-SEEE-TTS-EEEHHHHHHHHHHHHHSS---HHHHHTTBPP-GGGS-----TTS---------TT-------------------

Radius of gyration: 26.69 Å; Cα contacts (8 Å, |Δi|>4): 386; chains: 2; bounding box: 97×56×52 Å

Organism: Novosphingobium aromaticivorans (strain ATCC 700278 / DSM 12444 / CCUG 56034 / CIP 105152 / NBRC 16084 / F199) (NCBI:txid279238)

Solvent-accessible surface area (backbone atoms only — not comparable to full-atom values): 16586 Å² total; per-residue (Å²): 107,83,55,43,68,57,54,13,48,53,46,22,73,72,70,46,49,46,45,79,67,38,34,66,63,45,43,59,58,52,51,38,45,82,71,32,89,53,68,54,29,42,71,73,34,58,20,53,64,31,26,54,47,47,22,71,74,66,34,66,51,44,69,32,82,73,68,44,80,42,53,36,45,57,55,38,49,48,54,30,27,36,46,30,63,47,76,43,49,58,54,68,48,39,72,36,38,60,87,55,75,59,59,67,37,40,47,73,49,87,88,46,76,69,56,75,77,81,67,78,70,80,66,76,74,70,74,72,72,72,64,76,72,75,74,74,76,73,75,70,82,120,107,81,56,42,67,55,55,13,46,52,46,22,72,73,70,44,49,47,46,79,68,38,34,67,62,46,42,60,58,51,54,37,47,82,71,32,90,52,69,53,28,40,70,73,32,59,21,53,63,32,26,53,48,49,22,72,74,67,34,67,51,45,67,34,81,74,68,44,81,42,52,35,44,58,55,40,48,50,54,31,27,37,46,32,62,45,77,43,48,58,53,68,49,38,74,37,38,61,88,56,76,58,59,68,36,41,46,74,48,87,90,48,77,68,56,75,77,80,68,77,70,79,66,75,74,70,76,74,72,74,69,78,78,78,78,74,78,76,77,77,81,127

Foldseek 3Di:
DDDLQVLLVVVCVVFNADSVQQSVLSCVQCVLCVVPVDPLSNLVQLAPVNLVVSCVVPHQWTQGPVRDTGGSSVSSQSSSCVSPVHHHHSCVSVVPDDDDPVVQDDDDDVPDPRPRPPPPPPPPPVPCCVVPPPPPPPPPPD/DDDLQVLLVVVCVVFNADSVQQSVLLCVQCVLCVVPVDPLSNLVQLAPVNLVVSCVVPHQWTQGPVRDTGGSSVSSQSSSCVSPVHHHHNCVSVVPDDDDPVVQDDDDDVPDPRPRPPPPPPPPPPPPPVPPDPPPDPPPDD